Protein AF-A0A820JM76-F1 (afdb_monomer)

pLDDT: mean 74.0, std 22.56, range [27.75, 94.44]

Mean predicted aligned error: 17.86 Å

Structure (mmCIF, N/CA/C/O backbone):
data_AF-A0A820JM76-F1
#
_entry.id   AF-A0A820JM76-F1
#
loop_
_atom_site.group_PDB
_atom_site.id
_atom_site.type_symbol
_atom_site.label_atom_id
_atom_site.label_alt_id
_atom_site.label_comp_id
_atom_site.label_asym_id
_atom_site.label_entity_id
_atom_site.label_seq_id
_atom_site.pdbx_PDB_ins_code
_atom_site.Cartn_x
_atom_site.Cartn_y
_atom_site.Cartn_z
_atom_site.occupancy
_atom_site.B_iso_or_equiv
_atom_site.auth_seq_id
_atom_site.auth_comp_id
_atom_site.auth_asym_id
_atom_site.auth_atom_id
_atom_site.pdbx_PDB_model_num
ATOM 1 N N . VAL A 1 1 ? 35.451 -15.756 -14.250 1.00 41.25 1 VAL A N 1
ATOM 2 C CA . VAL A 1 1 ? 35.192 -17.016 -13.511 1.00 41.25 1 VAL A CA 1
ATOM 3 C C . VAL A 1 1 ? 33.758 -16.970 -12.996 1.00 41.25 1 VAL A C 1
ATOM 5 O O . VAL A 1 1 ? 33.323 -15.910 -12.568 1.00 41.25 1 VAL A O 1
ATOM 8 N N . ALA A 1 2 ? 33.001 -18.039 -13.235 1.00 36.94 2 ALA A N 1
ATOM 9 C CA . ALA A 1 2 ? 31.554 -18.052 -13.460 1.00 36.94 2 ALA A CA 1
ATOM 10 C C . ALA A 1 2 ? 30.652 -17.822 -12.227 1.00 36.94 2 ALA A C 1
ATOM 12 O O . ALA A 1 2 ? 31.002 -18.158 -11.101 1.00 36.94 2 ALA A O 1
ATOM 13 N N . ARG A 1 3 ? 29.451 -17.290 -12.506 1.00 38.22 3 ARG A N 1
ATOM 14 C CA . ARG A 1 3 ? 28.267 -17.237 -11.631 1.00 38.22 3 ARG A CA 1
ATOM 15 C C . ARG A 1 3 ? 27.713 -18.645 -11.391 1.00 38.22 3 ARG A C 1
ATOM 17 O O . ARG A 1 3 ? 27.545 -19.384 -12.354 1.00 38.22 3 ARG A O 1
ATOM 24 N N . GLN A 1 4 ? 27.268 -18.934 -10.169 1.00 37.16 4 GLN A N 1
ATOM 25 C CA . GLN A 1 4 ? 26.224 -19.932 -9.915 1.00 37.16 4 GLN A CA 1
ATOM 26 C C . GLN A 1 4 ? 25.369 -19.490 -8.719 1.00 37.16 4 GLN A C 1
ATOM 28 O O . GLN A 1 4 ? 25.751 -19.612 -7.562 1.00 37.16 4 GLN A O 1
ATOM 33 N N . LEU A 1 5 ? 24.206 -18.921 -9.038 1.00 35.78 5 LEU A N 1
ATOM 34 C CA . LEU A 1 5 ? 23.029 -18.893 -8.177 1.00 35.78 5 LEU A CA 1
ATOM 35 C C . LEU A 1 5 ? 22.153 -20.044 -8.672 1.00 35.78 5 LEU A C 1
ATOM 37 O O . LEU A 1 5 ? 21.776 -20.033 -9.843 1.00 35.78 5 LEU A O 1
ATOM 41 N N . SER A 1 6 ? 21.828 -21.003 -7.808 1.00 36.97 6 SER A N 1
ATOM 42 C CA . SER A 1 6 ? 20.720 -21.925 -8.060 1.00 36.97 6 SER A CA 1
ATOM 43 C C . SER A 1 6 ? 19.785 -21.917 -6.862 1.00 36.97 6 SER A C 1
ATOM 45 O O . SER A 1 6 ? 20.197 -22.032 -5.709 1.00 36.97 6 SER A O 1
ATOM 47 N N . VAL A 1 7 ? 18.526 -21.672 -7.192 1.00 36.19 7 VAL A N 1
ATOM 48 C CA . VAL A 1 7 ? 17.361 -21.559 -6.331 1.00 36.19 7 VAL A CA 1
ATOM 49 C C . VAL A 1 7 ? 16.627 -22.884 -6.442 1.00 36.19 7 VAL A C 1
ATOM 51 O O . VAL A 1 7 ? 16.243 -23.237 -7.549 1.00 36.19 7 VAL A O 1
ATOM 54 N N . ASP A 1 8 ? 16.347 -23.549 -5.323 1.00 31.62 8 ASP A N 1
ATOM 55 C CA . ASP A 1 8 ? 15.331 -24.601 -5.286 1.00 31.62 8 ASP A CA 1
ATOM 56 C C . ASP A 1 8 ? 14.326 -24.329 -4.169 1.00 31.62 8 ASP A C 1
ATOM 58 O O . ASP A 1 8 ? 14.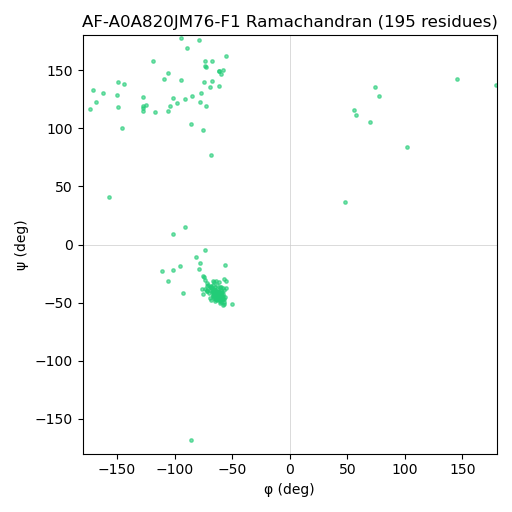636 -24.314 -2.977 1.00 31.62 8 ASP A O 1
ATOM 62 N N . ARG A 1 9 ? 13.086 -24.071 -4.594 1.00 33.03 9 ARG A N 1
ATOM 63 C CA . ARG A 1 9 ? 11.904 -23.914 -3.751 1.00 33.03 9 ARG A CA 1
ATOM 64 C C . ARG A 1 9 ? 10.806 -24.853 -4.253 1.00 33.03 9 ARG A C 1
ATOM 66 O O . ARG A 1 9 ? 10.248 -24.631 -5.320 1.00 33.03 9 ARG A O 1
ATOM 73 N N . ALA A 1 10 ? 10.423 -25.754 -3.347 1.00 31.95 10 ALA A N 1
ATOM 74 C CA . ALA A 1 10 ? 9.087 -26.311 -3.096 1.00 31.95 10 ALA A CA 1
ATOM 75 C C . ALA A 1 10 ? 8.492 -27.405 -4.005 1.00 31.95 10 ALA A C 1
ATOM 77 O O . ALA A 1 10 ? 8.242 -27.193 -5.187 1.00 31.95 10 ALA A O 1
ATOM 78 N N . ARG A 1 11 ? 8.042 -28.489 -3.346 1.00 30.38 11 ARG A N 1
ATOM 79 C CA . ARG A 1 11 ? 6.660 -29.048 -3.307 1.00 30.38 11 ARG A CA 1
ATOM 80 C C . ARG A 1 11 ? 6.683 -30.306 -2.415 1.00 30.38 11 ARG A C 1
ATOM 82 O O . ARG A 1 11 ? 7.676 -31.013 -2.438 1.00 30.38 11 ARG A O 1
ATOM 89 N N . GLN A 1 12 ? 5.722 -30.567 -1.525 1.00 30.41 12 GLN A N 1
ATOM 90 C CA . GLN A 1 12 ? 4.384 -31.155 -1.761 1.00 30.41 12 GLN A CA 1
ATOM 91 C C . GLN A 1 12 ? 3.551 -30.966 -0.463 1.00 30.41 12 GLN A C 1
ATOM 93 O O . GLN A 1 12 ? 4.089 -31.147 0.622 1.00 30.41 12 GLN A O 1
ATOM 98 N N . THR A 1 13 ? 2.384 -30.309 -0.460 1.00 30.98 13 THR A N 1
ATOM 99 C CA . THR A 1 13 ? 0.999 -30.800 -0.690 1.00 30.98 13 THR A CA 1
ATOM 100 C C . THR A 1 13 ? 0.498 -31.914 0.236 1.00 30.98 13 THR A C 1
ATOM 102 O O . THR A 1 13 ? 0.910 -33.062 0.140 1.00 30.98 13 THR A O 1
ATOM 105 N N . THR A 1 14 ? -0.460 -31.505 1.069 1.00 30.56 14 THR A N 1
ATOM 106 C CA . THR A 1 14 ? -1.321 -32.227 2.009 1.00 30.56 14 THR A CA 1
ATOM 107 C C . THR A 1 14 ? -2.345 -33.113 1.289 1.00 30.56 14 THR A C 1
ATOM 109 O O . THR A 1 14 ? -3.005 -32.654 0.356 1.00 30.56 14 THR A O 1
ATOM 112 N N . THR A 1 15 ? -2.519 -34.351 1.756 1.00 30.16 15 THR A N 1
ATOM 113 C CA . THR A 1 15 ? -3.562 -35.290 1.311 1.00 30.16 15 THR A CA 1
ATOM 114 C C . THR A 1 15 ? -4.808 -35.135 2.183 1.00 30.16 15 THR A C 1
ATOM 116 O O . THR A 1 15 ? -4.725 -35.241 3.405 1.00 30.16 15 THR A O 1
ATOM 119 N N . ALA A 1 16 ? -5.957 -34.889 1.553 1.00 31.67 16 ALA A N 1
ATOM 120 C CA . ALA A 1 16 ? -7.275 -34.938 2.176 1.00 31.67 16 ALA A CA 1
ATOM 121 C C . ALA A 1 16 ? -7.796 -36.386 2.175 1.00 31.67 16 ALA A C 1
ATOM 123 O O . ALA A 1 16 ? -7.825 -37.026 1.125 1.00 31.67 16 ALA A O 1
ATOM 124 N N . GLY A 1 17 ? -8.211 -36.887 3.339 1.00 28.58 17 GLY A N 1
ATOM 125 C CA . GLY A 1 17 ? -8.960 -38.133 3.494 1.00 28.58 17 GLY A CA 1
ATOM 126 C C . GLY A 1 17 ? -10.334 -37.821 4.077 1.00 28.58 17 GLY A C 1
ATOM 127 O O . GLY A 1 17 ? -10.424 -37.343 5.203 1.00 28.58 17 GLY A O 1
ATOM 128 N N . ASN A 1 18 ? -11.382 -38.057 3.289 1.00 29.06 18 ASN A N 1
ATOM 129 C CA . ASN A 1 18 ? -12.782 -37.964 3.690 1.00 29.06 18 ASN A CA 1
ATOM 130 C C . ASN A 1 18 ? -13.296 -39.403 3.868 1.00 29.06 18 ASN A C 1
ATOM 132 O O . ASN A 1 18 ? -13.261 -40.176 2.911 1.00 29.06 18 ASN A O 1
ATOM 136 N N . VAL A 1 19 ? -13.732 -39.768 5.074 1.00 33.69 19 VAL A N 1
ATOM 137 C CA . VAL A 1 19 ? -14.388 -41.049 5.390 1.00 33.69 19 VAL A CA 1
ATOM 138 C C . VAL A 1 19 ? -15.721 -40.710 6.046 1.00 33.69 19 VAL A C 1
ATOM 140 O O . VAL A 1 19 ? -15.753 -39.994 7.043 1.00 33.69 19 VAL A O 1
ATOM 143 N N . GLY A 1 20 ? -16.812 -41.162 5.425 1.00 29.45 20 GLY A N 1
ATOM 144 C CA . GLY A 1 20 ? -18.177 -40.913 5.877 1.00 29.45 20 GLY A CA 1
ATOM 145 C C . GLY A 1 20 ? -18.617 -41.814 7.027 1.00 29.45 20 GLY A C 1
ATOM 146 O O . GLY A 1 20 ? -17.908 -42.733 7.422 1.00 29.45 20 GLY A O 1
ATOM 147 N N . THR A 1 21 ? -19.824 -41.557 7.525 1.00 30.23 21 THR A N 1
ATOM 148 C CA . THR A 1 21 ? -20.712 -42.547 8.151 1.00 30.23 21 THR A CA 1
ATOM 149 C C . THR A 1 21 ? -22.132 -41.979 8.192 1.00 30.23 21 THR A C 1
ATOM 151 O O . THR A 1 21 ? -22.344 -40.830 8.572 1.00 30.23 21 THR A O 1
ATOM 154 N N . ASN A 1 22 ? -23.071 -42.800 7.723 1.00 29.30 22 ASN A N 1
ATOM 155 C CA . ASN A 1 22 ? -24.517 -42.648 7.842 1.00 29.30 22 ASN A CA 1
ATOM 156 C C . ASN A 1 22 ? -24.963 -42.928 9.281 1.00 29.30 22 ASN A C 1
ATOM 158 O O . ASN A 1 22 ? -24.376 -43.798 9.921 1.00 29.30 22 ASN A O 1
ATOM 162 N N . THR A 1 23 ? -26.077 -42.326 9.692 1.00 32.84 23 THR A N 1
ATOM 163 C CA . THR A 1 23 ? -27.055 -42.959 10.591 1.00 32.84 23 THR A CA 1
ATOM 164 C C . THR A 1 23 ? -28.442 -42.413 10.273 1.00 32.84 23 THR A C 1
ATOM 166 O O . THR A 1 23 ? -28.673 -41.207 10.365 1.00 32.84 23 THR A O 1
ATOM 169 N N . ASP A 1 24 ? -29.306 -43.336 9.856 1.00 29.03 24 ASP A N 1
ATOM 170 C CA . ASP A 1 24 ? -30.760 -43.239 9.797 1.00 29.03 24 ASP A CA 1
ATOM 171 C C . ASP A 1 24 ? -31.348 -43.030 11.200 1.00 29.03 24 ASP A C 1
ATOM 173 O O . ASP A 1 24 ? -30.799 -43.556 12.170 1.00 29.03 24 ASP A O 1
ATOM 177 N N . ASP A 1 25 ? -32.481 -42.331 11.297 1.00 29.23 25 ASP A N 1
ATOM 178 C CA . ASP A 1 25 ? -33.430 -42.573 12.384 1.00 29.23 25 ASP A CA 1
ATOM 179 C C . ASP A 1 25 ? -34.877 -42.294 11.940 1.00 29.23 25 ASP A C 1
ATOM 181 O O . ASP A 1 25 ? -35.154 -41.374 11.165 1.00 29.23 25 ASP A O 1
ATOM 185 N N . GLU A 1 26 ? -35.758 -43.179 12.396 1.00 32.00 26 GLU A N 1
ATOM 186 C CA . GLU A 1 26 ? -37.156 -43.411 12.021 1.00 32.00 26 GLU A CA 1
ATOM 187 C C . GLU A 1 26 ? -38.089 -42.196 12.174 1.00 32.00 26 GLU A C 1
ATOM 189 O O . GLU A 1 26 ? -37.980 -41.435 13.132 1.00 32.00 26 GLU A O 1
ATOM 194 N N . LEU A 1 27 ? -39.138 -42.114 11.337 1.00 30.80 27 LEU A N 1
ATOM 195 C CA . LEU A 1 27 ? -40.467 -41.817 11.883 1.00 30.80 27 LEU A CA 1
ATOM 196 C C . LEU A 1 27 ? -41.611 -42.434 11.061 1.00 30.80 27 LEU A C 1
ATOM 198 O O . LEU A 1 27 ? -41.708 -42.282 9.843 1.00 30.80 27 LEU A O 1
ATOM 202 N N . ASP A 1 28 ? -42.452 -43.129 11.817 1.00 27.98 28 ASP A N 1
ATOM 203 C CA . ASP A 1 28 ? -43.588 -43.976 11.479 1.00 27.98 28 ASP A CA 1
ATOM 204 C C . ASP A 1 28 ? -44.794 -43.219 10.880 1.00 27.98 28 ASP A C 1
ATOM 206 O O . ASP A 1 28 ? -44.986 -42.013 11.056 1.00 27.98 28 ASP A O 1
ATOM 210 N N . THR A 1 29 ? -45.616 -43.973 10.156 1.00 31.17 29 THR A N 1
ATOM 211 C CA . THR A 1 29 ? -46.743 -43.556 9.314 1.00 31.17 29 THR A CA 1
ATOM 212 C C . THR A 1 29 ? -48.108 -43.861 9.933 1.00 31.17 29 THR A C 1
ATOM 214 O O . THR A 1 29 ? -48.312 -44.923 10.507 1.00 31.17 29 THR A O 1
ATOM 217 N N . GLY A 1 30 ? -49.103 -43.010 9.647 1.00 27.75 30 GLY A N 1
ATOM 218 C CA . GLY A 1 30 ? -50.527 -43.389 9.594 1.00 27.75 30 GLY A CA 1
ATOM 219 C C . GLY A 1 30 ? -51.463 -42.282 10.092 1.00 27.75 30 GLY A C 1
ATOM 220 O O . GLY A 1 30 ? -51.143 -41.588 11.043 1.00 27.75 30 GLY A O 1
ATOM 221 N N . THR A 1 31 ? -52.652 -42.006 9.560 1.00 31.20 31 THR A N 1
ATOM 222 C CA . THR A 1 31 ? -53.473 -42.526 8.457 1.00 31.20 31 THR A CA 1
ATOM 223 C C . THR A 1 31 ? -54.626 -41.518 8.335 1.00 31.20 31 THR A C 1
ATOM 225 O O . THR A 1 31 ? -55.255 -41.212 9.346 1.00 31.20 31 THR A O 1
ATOM 228 N N . THR A 1 32 ? -54.979 -41.046 7.139 1.00 29.64 32 THR A N 1
ATOM 229 C CA . THR A 1 32 ? -56.303 -40.444 6.880 1.00 29.64 32 THR A CA 1
ATOM 230 C C . THR A 1 32 ? -56.775 -40.810 5.481 1.00 29.64 32 THR A C 1
ATOM 232 O O . THR A 1 32 ? -56.000 -40.884 4.530 1.00 29.64 32 THR A O 1
ATOM 235 N N . GLY A 1 33 ? -58.061 -41.143 5.406 1.00 28.88 33 GLY A N 1
ATOM 236 C CA . GLY A 1 33 ? -58.676 -41.866 4.307 1.00 28.88 33 GLY A CA 1
ATOM 237 C C . GLY A 1 33 ? -59.212 -41.022 3.150 1.00 28.88 33 GLY A C 1
ATOM 238 O O . GLY A 1 33 ? -59.462 -39.827 3.260 1.00 28.88 33 GLY A O 1
ATOM 239 N N . THR A 1 34 ? -59.529 -41.789 2.104 1.00 31.42 34 THR A N 1
ATOM 240 C CA . THR A 1 34 ? -60.645 -41.657 1.148 1.00 31.42 34 THR A CA 1
ATOM 241 C C . THR A 1 34 ? -60.677 -40.511 0.127 1.00 31.42 34 THR A C 1
ATOM 243 O O . THR A 1 34 ? -61.093 -39.396 0.404 1.00 31.42 34 THR A O 1
ATOM 246 N N . ALA A 1 35 ? -60.377 -40.927 -1.111 1.00 42.41 35 ALA A N 1
ATOM 247 C CA . ALA A 1 35 ? -61.208 -40.861 -2.322 1.00 42.41 35 ALA A CA 1
ATOM 248 C C . ALA A 1 35 ? -61.772 -39.508 -2.802 1.00 42.41 35 ALA A C 1
ATOM 250 O O . ALA A 1 35 ? -62.714 -38.963 -2.237 1.00 42.41 35 ALA A O 1
ATOM 251 N N . GLY A 1 36 ? -61.321 -39.094 -3.995 1.00 30.41 36 GLY A N 1
ATOM 252 C CA . GLY A 1 36 ? -62.018 -38.115 -4.827 1.00 30.41 36 GLY A CA 1
ATOM 253 C C . GLY A 1 36 ? -61.396 -37.904 -6.217 1.00 30.41 36 GLY A C 1
ATOM 254 O O . GLY A 1 36 ? -60.303 -37.368 -6.321 1.00 30.41 36 GLY A O 1
ATOM 255 N N . ALA A 1 37 ? -62.176 -38.255 -7.247 1.00 31.91 37 ALA A N 1
ATOM 256 C CA . ALA A 1 37 ? -62.198 -37.727 -8.623 1.00 31.91 37 ALA A CA 1
ATOM 257 C C . ALA A 1 37 ? -61.087 -38.087 -9.646 1.00 31.91 37 ALA A C 1
ATOM 259 O O . ALA A 1 37 ? -59.890 -38.073 -9.388 1.00 31.91 37 ALA A O 1
ATOM 260 N N . ALA A 1 38 ? -61.561 -38.397 -10.859 1.00 40.06 38 ALA A N 1
ATOM 261 C CA . ALA A 1 38 ? -60.818 -38.777 -12.061 1.00 40.06 38 ALA A CA 1
ATOM 262 C C . ALA A 1 38 ? -60.343 -37.547 -12.888 1.00 40.06 38 ALA A C 1
ATOM 264 O O . ALA A 1 38 ? -60.445 -36.413 -12.431 1.00 40.06 38 ALA A O 1
ATOM 265 N N . PRO A 1 39 ? -59.872 -37.754 -14.131 1.00 59.84 39 PRO A N 1
ATOM 266 C CA . PRO A 1 39 ? -58.488 -37.710 -14.595 1.00 59.84 39 PRO A CA 1
ATOM 267 C C . PRO A 1 39 ? -58.072 -36.333 -15.167 1.00 59.84 39 PRO A C 1
ATOM 269 O O . PRO A 1 39 ? -58.908 -35.460 -15.373 1.00 59.84 39 PRO A O 1
ATOM 272 N N . THR A 1 40 ? -56.799 -36.207 -15.577 1.00 45.25 40 THR A N 1
ATOM 273 C CA . THR A 1 40 ? -56.243 -35.183 -16.509 1.00 45.25 40 THR A CA 1
ATOM 274 C C . THR A 1 40 ? -55.477 -34.009 -15.878 1.00 45.25 40 THR A C 1
ATOM 276 O O . THR A 1 40 ? -55.998 -32.908 -15.788 1.00 45.25 40 THR A O 1
ATOM 279 N N . THR A 1 41 ? -54.184 -34.194 -15.574 1.00 45.09 41 THR A N 1
ATOM 280 C CA . THR A 1 41 ? -53.185 -33.097 -15.449 1.00 45.09 41 THR A CA 1
ATOM 281 C C . THR A 1 41 ? -51.743 -33.597 -15.665 1.00 45.09 41 THR A C 1
ATOM 283 O O . THR A 1 41 ? -50.813 -33.208 -14.970 1.00 45.09 41 THR A O 1
ATOM 286 N N . THR A 1 42 ? -51.481 -34.478 -16.634 1.00 45.84 42 THR A N 1
ATOM 287 C CA . THR A 1 42 ? -50.113 -35.019 -16.827 1.00 45.84 42 THR A CA 1
ATOM 288 C C . THR A 1 42 ? -49.169 -34.104 -17.625 1.00 45.84 42 THR A C 1
ATOM 290 O O . THR A 1 42 ? -47.967 -34.368 -17.667 1.00 45.84 42 THR A O 1
ATOM 293 N N . ALA A 1 43 ? -49.674 -33.033 -18.252 1.00 47.91 43 ALA A N 1
ATOM 294 C CA . ALA A 1 43 ? -48.871 -32.117 -19.074 1.00 47.91 43 ALA A CA 1
ATOM 295 C C . ALA A 1 43 ? -48.328 -30.905 -18.290 1.00 47.91 43 ALA A C 1
ATOM 297 O O . ALA A 1 43 ? -47.157 -30.556 -18.428 1.00 47.91 43 ALA A O 1
ATOM 298 N N . THR A 1 44 ? -49.137 -30.301 -17.416 1.00 49.22 44 THR A N 1
ATOM 299 C CA . THR A 1 44 ? -48.767 -29.091 -16.658 1.00 49.22 44 THR A CA 1
ATOM 300 C C . THR A 1 44 ? -47.668 -29.370 -15.630 1.00 49.22 44 THR A C 1
ATOM 302 O O . THR A 1 44 ? -46.744 -28.578 -15.462 1.00 49.22 44 THR A O 1
ATOM 305 N N . THR A 1 45 ? -47.701 -30.547 -15.006 1.00 50.91 45 THR A N 1
ATOM 306 C CA . THR A 1 45 ? -46.739 -30.953 -13.972 1.00 50.91 45 THR A CA 1
ATOM 307 C C . THR A 1 45 ? -45.350 -31.233 -14.547 1.00 50.91 45 THR A C 1
ATOM 309 O O . THR A 1 45 ? -44.352 -30.900 -13.919 1.00 50.91 45 THR A O 1
ATOM 312 N N . LYS A 1 46 ? -45.250 -31.779 -15.769 1.00 53.22 46 LYS A N 1
ATOM 313 C CA . LYS A 1 46 ? -43.951 -32.027 -16.425 1.00 53.22 46 LYS A CA 1
ATOM 314 C C . LYS A 1 46 ? -43.240 -30.732 -16.817 1.00 53.22 46 LYS A C 1
ATOM 316 O O . LYS A 1 46 ? -42.023 -30.658 -16.672 1.00 53.22 46 LYS A O 1
ATOM 321 N N . ASN A 1 47 ? -43.987 -29.722 -17.265 1.00 56.56 47 ASN A N 1
ATOM 322 C CA . ASN A 1 47 ? -43.427 -28.407 -17.577 1.00 56.56 47 ASN A CA 1
ATOM 323 C C . ASN A 1 47 ? -42.992 -27.668 -16.306 1.00 56.56 47 ASN A C 1
ATOM 325 O O . ASN A 1 47 ? -41.888 -27.143 -16.278 1.00 56.56 47 ASN A O 1
ATOM 329 N N . HIS A 1 48 ? -43.783 -27.725 -15.229 1.00 58.44 48 HIS A N 1
ATOM 330 C CA . HIS A 1 48 ? -43.417 -27.097 -13.956 1.00 58.44 48 HIS A CA 1
ATOM 331 C C . HIS A 1 48 ? -42.194 -27.763 -13.297 1.00 58.44 48 HIS A C 1
ATOM 333 O O . HIS A 1 48 ? -41.336 -27.076 -12.740 1.00 58.44 48 HIS A O 1
ATOM 339 N N . VAL A 1 49 ? -42.078 -29.094 -13.388 1.00 62.84 49 VAL A N 1
ATOM 340 C CA . VAL A 1 49 ? -40.891 -29.826 -12.920 1.00 62.84 49 VAL A CA 1
ATOM 341 C C . VAL A 1 49 ? -39.674 -29.480 -13.780 1.00 62.84 49 VAL A C 1
ATOM 343 O O . VAL A 1 49 ? -38.618 -29.187 -13.230 1.00 62.84 49 VAL A O 1
ATOM 346 N N . ARG A 1 50 ? -39.809 -29.421 -15.111 1.00 61.19 50 ARG A N 1
ATOM 347 C CA . ARG A 1 50 ? -38.709 -29.032 -16.010 1.00 61.19 50 ARG A CA 1
ATOM 348 C C . ARG A 1 50 ? -38.218 -27.604 -15.740 1.00 61.19 50 ARG A C 1
ATOM 350 O O . ARG A 1 50 ? -37.023 -27.403 -15.591 1.00 61.19 50 ARG A O 1
ATOM 357 N N . GLU A 1 51 ? -39.128 -26.653 -15.563 1.00 68.25 51 GLU A N 1
ATOM 358 C CA . GLU A 1 51 ? -38.809 -25.255 -15.247 1.00 68.25 51 GLU A CA 1
ATOM 359 C C . GLU A 1 51 ? -38.168 -25.106 -13.850 1.00 68.25 51 GLU A C 1
ATOM 361 O O . GLU A 1 51 ? -37.300 -24.259 -13.632 1.00 68.25 51 GLU A O 1
ATOM 366 N N . SER A 1 52 ? -38.537 -25.972 -12.896 1.00 73.56 52 SER A N 1
ATOM 367 C CA . SER A 1 52 ? -37.884 -26.040 -11.581 1.00 73.56 52 SER A CA 1
ATOM 368 C C . SER A 1 52 ? -36.475 -26.643 -11.642 1.00 73.56 52 SER A C 1
ATOM 370 O O . SER A 1 52 ? -35.584 -26.165 -10.944 1.00 73.56 52 SER A O 1
ATOM 372 N N . VAL A 1 53 ? -36.251 -27.634 -12.511 1.00 79.62 53 VAL A N 1
ATOM 373 C CA . VAL A 1 53 ? -34.934 -28.240 -12.748 1.00 79.62 53 VAL A CA 1
ATOM 374 C C . VAL A 1 53 ? -34.012 -27.250 -13.458 1.00 79.62 53 VAL A C 1
ATOM 376 O O . VAL A 1 53 ? -32.909 -27.025 -12.977 1.00 79.62 53 VAL A O 1
ATOM 379 N N . GLU A 1 54 ? -34.482 -26.563 -14.501 1.00 82.38 54 GLU A N 1
ATOM 380 C CA . GLU A 1 54 ? -33.721 -25.509 -15.197 1.00 82.38 54 GLU A CA 1
ATOM 381 C C . GLU A 1 54 ? -33.345 -24.352 -14.255 1.00 82.38 54 GLU A C 1
ATOM 383 O O . GLU A 1 54 ? -32.247 -23.797 -14.323 1.00 82.38 54 GLU A O 1
ATOM 388 N N . ARG A 1 55 ? -34.231 -24.001 -13.313 1.00 85.06 55 ARG A N 1
ATOM 389 C CA . ARG A 1 55 ? -33.939 -22.995 -12.283 1.00 85.06 55 ARG A CA 1
ATOM 390 C C . ARG A 1 55 ? -32.833 -23.455 -11.329 1.00 85.06 55 ARG A C 1
ATOM 392 O O . ARG A 1 55 ? -31.952 -22.665 -11.000 1.00 85.06 55 ARG A O 1
ATOM 399 N N . ILE A 1 56 ? -32.866 -24.714 -10.895 1.00 85.44 56 ILE A N 1
ATOM 400 C CA . ILE A 1 56 ? -31.827 -25.303 -10.037 1.00 85.44 56 ILE A CA 1
ATOM 401 C C . ILE A 1 56 ? -30.496 -25.400 -10.794 1.00 85.44 56 ILE A C 1
ATOM 403 O O . ILE A 1 56 ? -29.460 -25.028 -10.247 1.00 85.44 56 ILE A O 1
ATOM 407 N N . GLU A 1 57 ? -30.515 -25.829 -12.056 1.00 87.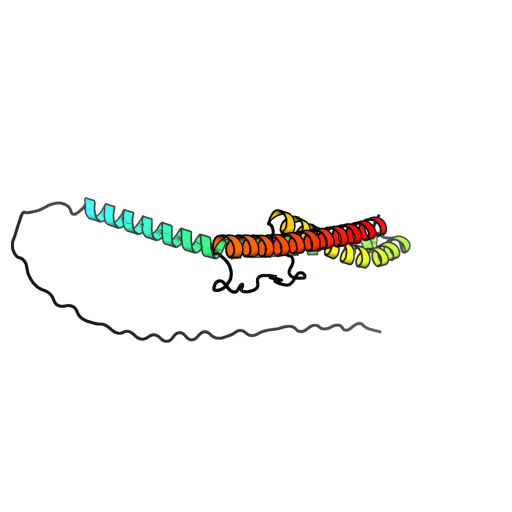50 57 GLU A N 1
ATOM 408 C CA . GLU A 1 57 ? -29.335 -25.861 -12.925 1.00 87.50 57 GLU A CA 1
ATOM 409 C C . GLU A 1 57 ? -28.708 -24.471 -13.072 1.00 87.50 57 GLU A C 1
ATOM 411 O O . GLU A 1 57 ? -27.496 -24.328 -12.910 1.00 87.50 57 GLU A O 1
ATOM 416 N N . ASN A 1 58 ? -29.519 -23.429 -13.276 1.00 91.12 58 ASN A N 1
ATOM 417 C CA . ASN A 1 58 ? -29.029 -22.053 -13.334 1.00 91.12 58 ASN A CA 1
ATOM 418 C C . ASN A 1 58 ? -28.364 -21.609 -12.024 1.00 91.12 58 ASN A C 1
ATOM 420 O O . ASN A 1 58 ? -27.289 -21.014 -12.076 1.00 91.12 58 ASN A O 1
ATOM 424 N N . TYR A 1 59 ? -28.924 -21.945 -10.857 1.00 89.44 59 TYR A N 1
ATOM 425 C CA . TYR A 1 59 ? -28.282 -21.636 -9.572 1.00 89.44 59 TYR A CA 1
ATOM 426 C C . TYR A 1 59 ? -26.959 -22.382 -9.376 1.00 89.44 59 TYR A C 1
ATOM 428 O O . TYR A 1 59 ? -25.991 -21.809 -8.875 1.00 89.44 59 TYR A O 1
ATOM 436 N N . ILE A 1 60 ? -26.889 -23.649 -9.792 1.00 87.75 60 ILE A N 1
ATOM 437 C CA . ILE A 1 60 ? -25.651 -24.436 -9.738 1.00 87.75 60 ILE A CA 1
ATOM 438 C C . ILE A 1 60 ? -24.594 -23.816 -10.660 1.00 87.75 60 ILE A C 1
ATOM 440 O O . ILE A 1 60 ? -23.444 -23.652 -10.253 1.00 87.75 60 ILE A O 1
ATOM 444 N N . LEU A 1 61 ? -24.969 -23.429 -11.880 1.00 90.38 61 LEU A N 1
ATOM 445 C CA . LEU A 1 61 ? -24.064 -22.785 -12.833 1.00 90.38 61 LEU A CA 1
ATOM 446 C C . LEU A 1 61 ? -23.594 -21.410 -12.347 1.00 90.38 61 LEU A C 1
ATOM 448 O O . LEU A 1 61 ? -22.409 -21.097 -12.473 1.00 90.38 61 LEU A O 1
ATOM 452 N N . GLU A 1 62 ? -24.480 -20.610 -11.753 1.00 90.81 62 GLU A N 1
ATOM 453 C CA . GLU A 1 62 ? -24.137 -19.318 -11.157 1.00 90.81 62 GLU A CA 1
ATOM 454 C C . GLU A 1 62 ? -23.164 -19.490 -9.985 1.00 90.81 62 GLU A C 1
ATOM 456 O O . GLU A 1 62 ? -22.153 -18.791 -9.910 1.00 90.81 62 GLU A O 1
ATOM 461 N N . TYR A 1 63 ? -23.393 -20.485 -9.124 1.00 90.25 63 TYR A N 1
ATOM 462 C CA . TYR A 1 63 ? -22.484 -20.823 -8.032 1.00 90.25 63 TYR A CA 1
ATOM 463 C C . TYR A 1 63 ? -21.113 -21.293 -8.542 1.00 90.25 63 TYR A C 1
ATOM 465 O O . TYR A 1 63 ? -20.077 -20.801 -8.090 1.00 90.25 63 TYR A O 1
ATOM 473 N N . ILE A 1 64 ? -21.074 -22.179 -9.543 1.00 87.94 64 ILE A N 1
ATOM 474 C CA . ILE A 1 64 ? -19.822 -22.613 -10.183 1.00 87.94 64 ILE A CA 1
ATOM 475 C C . ILE A 1 64 ? -19.098 -21.412 -10.801 1.00 87.94 64 ILE A C 1
ATOM 477 O O . ILE A 1 64 ? -17.882 -21.274 -10.642 1.00 87.94 64 ILE A O 1
ATOM 481 N N . HIS A 1 65 ? -19.813 -20.513 -11.480 1.00 90.50 65 HIS A N 1
ATOM 482 C CA . HIS A 1 65 ? -19.234 -19.2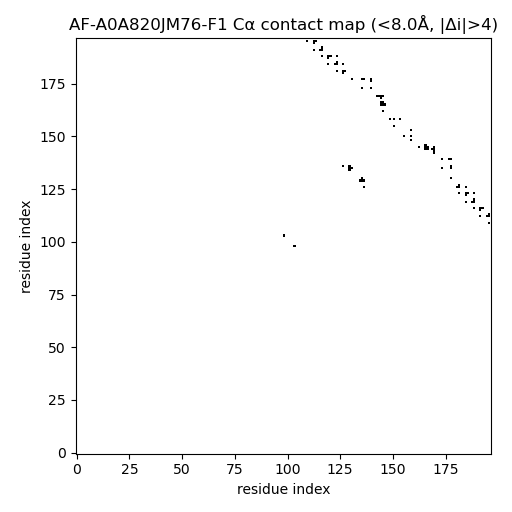94 -12.037 1.00 90.50 65 HIS A CA 1
ATOM 483 C C . HIS A 1 65 ? -18.654 -18.396 -10.939 1.00 90.50 65 HIS A C 1
ATOM 485 O O . HIS A 1 65 ? -17.499 -17.974 -11.031 1.00 90.50 65 HIS A O 1
ATOM 491 N N . PHE A 1 66 ? -19.406 -18.173 -9.863 1.00 87.69 66 PHE A N 1
ATOM 492 C CA . PHE A 1 66 ? -18.970 -17.402 -8.705 1.00 87.69 66 PHE A CA 1
ATOM 493 C C . PHE A 1 66 ? -17.706 -17.990 -8.057 1.00 87.69 66 PHE A C 1
ATOM 495 O O . PHE A 1 66 ? -16.783 -17.250 -7.710 1.00 87.69 66 PHE A O 1
ATOM 502 N N . CYS A 1 67 ? -17.608 -19.315 -7.952 1.00 84.75 67 CYS A N 1
ATOM 503 C CA . CYS A 1 67 ? -16.422 -19.986 -7.424 1.00 84.75 67 CYS A CA 1
ATOM 504 C C . CYS A 1 67 ? -15.223 -19.929 -8.391 1.00 84.75 67 CYS A C 1
ATOM 506 O O . CYS A 1 67 ? -14.073 -19.838 -7.957 1.00 84.75 67 CYS A O 1
ATOM 508 N N . THR A 1 68 ? -15.459 -19.955 -9.706 1.00 89.12 68 THR A N 1
ATOM 509 C CA . THR A 1 68 ? -14.396 -20.065 -10.726 1.00 89.12 68 THR A CA 1
ATOM 510 C C . THR A 1 68 ? -13.926 -18.727 -11.305 1.00 89.12 68 THR A C 1
ATOM 512 O O . THR A 1 68 ? -12.810 -18.646 -11.831 1.00 89.12 68 THR A O 1
ATOM 515 N N . GLN A 1 69 ? -14.700 -17.645 -11.165 1.00 89.31 69 GLN A N 1
ATOM 516 C CA . GLN A 1 69 ? -14.359 -16.315 -11.692 1.00 89.31 69 GLN A CA 1
ATOM 517 C C . GLN A 1 69 ? -12.995 -15.811 -11.193 1.00 89.31 69 GLN A C 1
ATOM 519 O O . GLN A 1 69 ? -12.220 -15.216 -11.950 1.00 89.31 69 GLN A O 1
ATOM 524 N N . HIS A 1 70 ? -12.653 -16.103 -9.934 1.00 88.44 70 HIS A N 1
ATOM 525 C CA . HIS A 1 70 ? -11.390 -15.689 -9.330 1.00 88.44 70 HIS A CA 1
ATOM 526 C C . HIS A 1 70 ? -10.196 -16.422 -9.945 1.00 88.44 70 HIS A C 1
ATOM 528 O O . HIS A 1 70 ? -9.153 -15.807 -10.168 1.00 88.44 70 HIS A O 1
ATOM 534 N N . VAL A 1 71 ? -10.364 -17.702 -10.298 1.00 87.94 71 VAL A N 1
ATOM 535 C CA . VAL A 1 71 ? -9.331 -18.507 -10.967 1.00 87.94 71 VAL A CA 1
ATOM 536 C C . VAL A 1 71 ? -9.055 -17.953 -12.362 1.00 87.94 71 VAL A C 1
ATOM 538 O O . VAL A 1 71 ? -7.896 -17.734 -12.721 1.00 87.94 71 VAL A O 1
ATOM 541 N N . LYS A 1 72 ? -10.110 -17.641 -13.126 1.00 86.38 72 LYS A N 1
ATOM 542 C CA . LYS A 1 72 ? -9.984 -17.025 -14.455 1.00 86.38 72 LYS A CA 1
ATOM 543 C C . LYS A 1 72 ? -9.266 -15.679 -14.382 1.00 86.38 72 LYS A C 1
ATOM 545 O O . LYS A 1 72 ? -8.297 -15.465 -15.111 1.00 86.38 72 LYS A O 1
ATOM 550 N N . LYS A 1 73 ? -9.696 -14.794 -13.477 1.00 91.81 73 LYS A N 1
ATOM 551 C CA . LYS A 1 73 ? -9.068 -13.481 -13.271 1.00 91.81 73 LYS A CA 1
ATOM 552 C C . LYS A 1 73 ? -7.592 -13.624 -12.897 1.00 91.81 73 LYS A C 1
ATOM 554 O O . LYS A 1 73 ? -6.740 -12.963 -13.479 1.00 91.81 73 LYS A O 1
ATOM 559 N N . MET A 1 74 ? -7.273 -14.536 -11.982 1.00 87.94 74 MET A N 1
ATOM 560 C CA . MET A 1 74 ? -5.902 -14.810 -11.554 1.00 87.94 74 MET A CA 1
ATOM 561 C C . MET A 1 74 ? -5.022 -15.329 -12.700 1.00 87.94 74 MET A C 1
ATOM 563 O O . MET A 1 74 ? -3.883 -14.882 -12.850 1.00 87.94 74 MET A O 1
ATOM 567 N N . ALA A 1 75 ? -5.537 -16.235 -13.535 1.00 90.38 75 ALA A N 1
ATOM 568 C CA . ALA A 1 75 ? -4.829 -16.715 -14.718 1.00 90.38 75 ALA A CA 1
ATOM 569 C C . ALA A 1 75 ? -4.583 -15.583 -15.731 1.00 90.38 75 ALA A C 1
ATOM 571 O O . ALA A 1 75 ? -3.464 -15.427 -16.217 1.00 90.38 75 ALA A O 1
ATOM 572 N N . GLN A 1 76 ? -5.587 -14.739 -15.990 1.00 92.44 76 GLN A N 1
ATOM 573 C CA . GLN A 1 76 ? -5.446 -13.568 -16.861 1.00 92.44 76 GLN A CA 1
ATOM 574 C C . GLN A 1 76 ? -4.381 -12.594 -16.347 1.00 92.44 76 GLN A C 1
ATOM 576 O O . GLN A 1 76 ? -3.526 -12.166 -17.120 1.00 92.44 76 GLN A O 1
ATOM 581 N N . THR A 1 77 ? -4.374 -12.292 -15.046 1.00 92.31 77 THR A N 1
ATOM 582 C CA . THR A 1 77 ? -3.345 -11.440 -14.433 1.00 92.31 77 THR A CA 1
ATOM 583 C C . THR A 1 77 ? -1.948 -12.041 -14.588 1.00 92.31 77 THR A C 1
ATOM 585 O O . THR A 1 77 ? -1.007 -11.319 -14.907 1.00 92.31 77 THR A O 1
ATOM 588 N N . ARG A 1 78 ? -1.794 -13.362 -14.427 1.00 91.31 78 ARG A N 1
ATOM 589 C CA . ARG A 1 78 ? -0.507 -14.048 -14.646 1.00 91.31 78 ARG A CA 1
ATOM 590 C C . ARG A 1 78 ? -0.039 -13.956 -16.097 1.00 91.31 78 ARG A C 1
ATOM 592 O O . ARG A 1 78 ? 1.136 -13.700 -16.332 1.00 91.31 78 ARG A O 1
ATOM 599 N N . ILE A 1 79 ? -0.946 -14.119 -17.060 1.00 93.38 79 ILE A N 1
ATOM 600 C CA . ILE A 1 79 ? -0.628 -13.978 -18.488 1.00 93.38 79 ILE A CA 1
ATOM 601 C C . ILE A 1 79 ? -0.208 -12.540 -18.805 1.00 93.38 79 ILE A C 1
ATOM 603 O O . ILE A 1 79 ? 0.780 -12.331 -19.503 1.00 93.38 79 ILE A O 1
ATOM 607 N N . GLN A 1 80 ? -0.930 -11.543 -18.290 1.00 93.62 80 GLN A N 1
ATOM 608 C CA . GLN A 1 80 ? -0.566 -10.136 -18.474 1.00 93.62 80 GLN A CA 1
ATOM 609 C C . GLN A 1 80 ? 0.801 -9.820 -17.862 1.00 93.62 80 GLN A C 1
ATOM 611 O O . GLN A 1 80 ? 1.608 -9.152 -18.504 1.00 93.62 80 GLN A O 1
ATOM 616 N N . LEU A 1 81 ? 1.091 -10.350 -16.670 1.00 92.31 81 LEU A N 1
ATOM 617 C CA . LEU A 1 81 ? 2.401 -10.215 -16.038 1.00 92.31 81 LEU A CA 1
ATOM 618 C C . LEU A 1 81 ? 3.507 -10.831 -16.902 1.00 92.31 81 LEU A C 1
ATOM 620 O O . LEU A 1 81 ? 4.520 -10.182 -17.130 1.00 92.31 81 LEU A O 1
ATOM 624 N N . ALA A 1 82 ? 3.300 -12.042 -17.423 1.00 91.81 82 ALA A N 1
ATOM 625 C CA . ALA A 1 82 ? 4.269 -12.700 -18.296 1.00 91.81 82 ALA A CA 1
ATOM 626 C C . ALA A 1 82 ? 4.518 -11.898 -19.586 1.00 91.81 82 ALA A C 1
ATOM 628 O O . ALA A 1 82 ? 5.664 -11.721 -19.991 1.00 91.81 82 ALA A O 1
ATOM 629 N N . LYS A 1 83 ? 3.462 -11.344 -20.201 1.00 94.44 83 LYS A N 1
ATOM 630 C CA . LYS A 1 83 ? 3.590 -10.457 -21.371 1.00 94.44 83 LYS A CA 1
ATOM 631 C C . LYS A 1 83 ? 4.393 -9.196 -21.049 1.00 94.44 83 LYS A C 1
ATOM 633 O O . LYS A 1 83 ? 5.246 -8.810 -21.839 1.00 94.44 83 LYS A O 1
ATOM 638 N N . ALA A 1 84 ? 4.142 -8.577 -19.896 1.00 93.19 84 ALA A N 1
ATOM 639 C CA . ALA A 1 84 ? 4.883 -7.398 -19.455 1.00 93.19 84 ALA A CA 1
ATOM 640 C C . ALA A 1 84 ? 6.363 -7.718 -19.192 1.00 93.19 84 ALA A C 1
ATOM 642 O O . ALA A 1 84 ? 7.227 -6.976 -19.643 1.00 93.19 84 ALA A O 1
ATOM 643 N N . GLN A 1 85 ? 6.660 -8.847 -18.541 1.00 89.00 85 GLN A N 1
ATOM 644 C CA . GLN A 1 85 ? 8.034 -9.306 -18.300 1.00 89.00 85 GLN A CA 1
ATOM 645 C C . GLN A 1 85 ? 8.784 -9.592 -19.603 1.00 89.00 85 GLN A C 1
ATOM 647 O O . GLN A 1 85 ? 9.946 -9.229 -19.736 1.00 89.00 85 GLN A O 1
ATOM 652 N N . 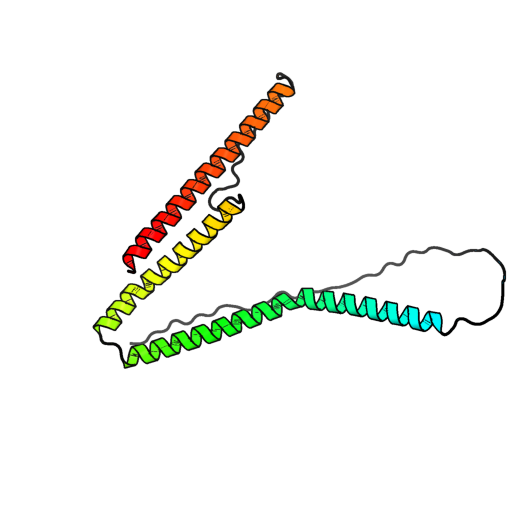MET A 1 86 ? 8.119 -10.213 -20.578 1.00 92.38 86 MET A N 1
ATOM 653 C CA . MET A 1 86 ? 8.709 -10.465 -21.892 1.00 92.38 86 MET A CA 1
ATOM 654 C C . MET A 1 86 ? 8.980 -9.161 -22.654 1.00 92.38 86 MET A C 1
ATOM 656 O O . MET A 1 86 ? 10.025 -9.028 -23.285 1.00 92.38 86 MET A O 1
ATOM 660 N N . ALA A 1 87 ? 8.072 -8.184 -22.570 1.00 93.44 87 ALA A N 1
ATOM 661 C CA . ALA A 1 87 ? 8.281 -6.861 -23.154 1.00 93.44 87 ALA A CA 1
ATOM 662 C C . ALA A 1 87 ? 9.434 -6.100 -22.473 1.00 93.44 87 ALA A C 1
ATOM 664 O O . ALA A 1 87 ? 10.249 -5.497 -23.163 1.00 93.44 87 ALA A O 1
ATOM 665 N N . GLU A 1 88 ? 9.533 -6.163 -21.141 1.00 87.62 88 GLU A N 1
ATOM 666 C CA . GLU A 1 88 ? 10.639 -5.576 -20.372 1.00 87.62 88 GLU A CA 1
ATOM 667 C C . GLU A 1 88 ? 11.980 -6.219 -20.740 1.00 87.62 88 GLU A C 1
ATOM 669 O O . GLU A 1 88 ? 12.960 -5.512 -20.958 1.00 87.62 88 GLU A O 1
ATOM 674 N N . PHE A 1 89 ? 12.016 -7.549 -20.855 1.00 90.88 89 PHE A N 1
ATOM 675 C CA . PHE A 1 89 ? 13.216 -8.279 -21.253 1.00 90.88 89 PHE A CA 1
ATOM 676 C C . PHE A 1 89 ? 13.683 -7.868 -22.650 1.00 90.88 89 PHE A C 1
ATOM 678 O O . PHE A 1 89 ? 14.841 -7.500 -22.815 1.00 90.88 89 PHE A O 1
ATOM 685 N N . LYS A 1 90 ? 12.768 -7.832 -23.626 1.00 91.62 90 LYS A N 1
ATOM 686 C CA . LYS A 1 90 ? 13.088 -7.388 -24.985 1.00 91.62 90 LYS A CA 1
ATOM 687 C C . LYS A 1 90 ? 13.595 -5.943 -25.011 1.00 91.62 90 LYS A C 1
ATOM 689 O O . LYS A 1 90 ? 14.596 -5.655 -25.649 1.00 91.62 90 LYS A O 1
ATOM 694 N N . ALA A 1 91 ? 12.942 -5.042 -24.277 1.00 89.44 91 ALA A N 1
ATOM 695 C CA . ALA A 1 91 ? 13.391 -3.655 -24.177 1.00 89.44 91 ALA A CA 1
ATOM 696 C C . ALA A 1 91 ? 14.795 -3.537 -23.555 1.00 89.44 91 ALA A C 1
ATOM 698 O O . ALA A 1 91 ? 15.545 -2.632 -23.912 1.00 89.44 91 ALA A O 1
ATOM 699 N N . LEU A 1 92 ? 15.158 -4.437 -22.636 1.00 86.38 92 LEU A N 1
ATOM 700 C CA . LEU A 1 92 ? 16.489 -4.481 -22.037 1.00 86.38 92 LEU A CA 1
ATOM 701 C C . LEU A 1 92 ? 17.546 -5.028 -23.007 1.00 86.38 92 LEU A C 1
ATOM 703 O O . LEU A 1 92 ? 18.645 -4.485 -23.039 1.00 86.38 92 LEU A O 1
ATOM 707 N N . GLU A 1 93 ? 17.216 -6.038 -23.814 1.00 88.31 93 GLU A N 1
ATOM 708 C CA . GLU A 1 93 ? 18.090 -6.519 -24.897 1.00 88.31 93 GLU A CA 1
ATOM 709 C C . GLU A 1 93 ? 18.329 -5.430 -25.952 1.00 88.31 93 GLU A C 1
ATOM 711 O O . GLU A 1 93 ? 19.469 -5.182 -26.343 1.00 88.31 93 GLU A O 1
ATOM 716 N N . ASP A 1 94 ? 17.269 -4.733 -26.368 1.00 89.75 94 ASP A N 1
ATOM 717 C CA . ASP A 1 94 ? 17.364 -3.622 -27.318 1.00 89.75 94 ASP A CA 1
ATOM 718 C C . ASP A 1 94 ? 18.196 -2.467 -26.726 1.00 89.75 94 ASP A C 1
ATOM 720 O O . ASP A 1 94 ? 19.043 -1.879 -27.403 1.00 89.75 94 ASP A O 1
ATOM 724 N N . PHE A 1 95 ? 18.009 -2.162 -25.435 1.00 86.69 95 PHE A N 1
ATOM 725 C CA . PHE A 1 95 ? 18.830 -1.185 -24.720 1.00 86.69 95 PHE A CA 1
ATOM 726 C C . PHE A 1 95 ? 20.298 -1.613 -24.680 1.00 86.69 95 PHE A C 1
ATOM 728 O O . PHE A 1 95 ? 21.167 -0.788 -24.930 1.00 86.69 95 PHE A O 1
ATOM 735 N N . GLU A 1 96 ? 20.597 -2.886 -24.426 1.00 83.81 96 GLU A N 1
ATOM 736 C CA . GLU A 1 96 ? 21.971 -3.392 -24.369 1.00 83.81 96 GLU A CA 1
ATOM 737 C C . GLU A 1 96 ? 22.735 -3.211 -25.681 1.00 83.81 96 GLU A C 1
ATOM 739 O O . GLU A 1 96 ? 23.915 -2.860 -25.661 1.00 83.81 96 GLU A O 1
ATOM 744 N N . GLN A 1 97 ? 22.051 -3.375 -26.811 1.00 86.25 97 GLN A N 1
ATOM 745 C CA . GLN A 1 97 ? 22.655 -3.238 -28.135 1.00 86.25 97 GLN A CA 1
ATOM 746 C C . GLN A 1 97 ? 22.920 -1.782 -28.541 1.00 86.25 97 GLN A C 1
ATOM 748 O O . GLN A 1 97 ? 23.811 -1.527 -29.350 1.00 86.25 97 GLN A O 1
ATOM 753 N N . ILE A 1 98 ? 22.147 -0.829 -28.009 1.00 88.44 98 ILE A N 1
ATOM 754 C CA . ILE A 1 98 ? 22.136 0.569 -28.475 1.00 88.44 98 ILE A CA 1
ATOM 755 C C . ILE A 1 98 ? 22.748 1.524 -27.434 1.00 88.44 98 ILE A C 1
ATOM 757 O O . ILE A 1 98 ? 23.208 2.614 -27.783 1.00 88.44 98 ILE A O 1
ATOM 761 N N . ALA A 1 99 ? 22.769 1.142 -26.155 1.00 85.69 99 ALA A N 1
ATOM 762 C CA . ALA A 1 99 ? 23.162 2.026 -25.068 1.00 85.69 99 ALA A CA 1
ATOM 763 C C . ALA A 1 99 ? 24.672 2.272 -24.999 1.00 85.69 99 ALA A C 1
ATOM 765 O O . ALA A 1 99 ? 25.504 1.370 -25.105 1.00 85.69 99 ALA A O 1
ATOM 766 N N . THR A 1 100 ? 25.033 3.519 -24.710 1.00 90.12 100 THR A N 1
ATOM 767 C CA . THR A 1 100 ? 26.414 3.900 -24.421 1.00 90.12 100 THR A CA 1
ATOM 768 C C . THR A 1 100 ? 26.846 3.413 -23.028 1.00 90.12 100 THR A C 1
ATOM 770 O O . THR A 1 100 ? 26.010 3.231 -22.135 1.00 90.12 100 THR A O 1
ATOM 773 N N . PRO A 1 101 ? 28.159 3.272 -22.758 1.00 86.94 101 PRO A N 1
ATOM 774 C CA . PRO A 1 101 ? 28.654 2.914 -21.424 1.00 86.94 101 PRO A CA 1
ATOM 775 C C . PRO A 1 101 ? 28.180 3.853 -20.298 1.00 86.94 101 PRO A C 1
ATOM 777 O O . PRO A 1 101 ? 27.975 3.416 -19.165 1.00 86.94 101 PRO A O 1
ATOM 780 N N . SER A 1 102 ? 27.960 5.141 -20.591 1.00 86.44 102 SER A N 1
ATOM 781 C CA . SER A 1 102 ? 27.415 6.091 -19.614 1.00 86.44 102 SER A CA 1
ATOM 782 C C . SER A 1 102 ? 25.932 5.843 -19.321 1.00 86.44 102 SER A C 1
ATOM 784 O O . SER A 1 102 ? 25.527 5.898 -18.160 1.00 86.44 102 SER A O 1
ATOM 786 N N . GLN A 1 103 ? 25.130 5.498 -20.334 1.00 86.94 103 GLN A N 1
ATOM 787 C CA . GLN A 1 103 ? 23.722 5.116 -20.167 1.00 86.94 103 GLN A CA 1
ATOM 788 C C . GLN A 1 103 ? 23.577 3.817 -19.364 1.00 86.94 103 GLN A C 1
ATOM 790 O O . GLN A 1 103 ? 22.699 3.712 -18.506 1.00 86.94 103 GLN A O 1
ATOM 795 N N . TRP A 1 104 ? 24.489 2.864 -19.561 1.00 85.50 104 TRP A N 1
ATOM 796 C CA . TRP A 1 104 ? 24.582 1.659 -18.739 1.00 85.50 104 TRP A CA 1
ATOM 797 C C . TRP A 1 104 ? 24.833 1.961 -17.265 1.00 85.50 104 TRP A C 1
ATOM 799 O O . TRP A 1 104 ? 24.146 1.428 -16.392 1.00 85.50 104 TRP A O 1
ATOM 809 N N . ASN A 1 105 ? 25.786 2.846 -16.977 1.00 86.31 105 ASN A N 1
ATOM 810 C CA . ASN A 1 105 ? 26.092 3.230 -15.604 1.00 86.31 105 ASN A CA 1
ATOM 811 C C . ASN A 1 105 ? 24.880 3.894 -14.923 1.00 86.31 105 ASN A C 1
ATOM 813 O O . ASN A 1 105 ? 24.536 3.567 -13.788 1.00 86.31 105 ASN A O 1
ATOM 817 N N . ILE A 1 106 ? 24.164 4.753 -15.655 1.00 86.44 106 ILE A N 1
ATOM 818 C CA . ILE A 1 106 ? 22.912 5.362 -15.188 1.00 86.44 106 ILE A CA 1
ATOM 819 C C . ILE A 1 106 ? 21.849 4.288 -14.898 1.00 86.44 106 ILE A C 1
ATOM 821 O O . ILE A 1 106 ? 21.225 4.334 -13.837 1.00 86.44 106 ILE A O 1
ATOM 825 N N . HIS A 1 107 ? 21.674 3.284 -15.769 1.00 85.19 107 HIS A N 1
ATOM 826 C CA . HIS A 1 107 ? 20.752 2.166 -15.527 1.00 85.19 107 HIS A CA 1
ATOM 827 C C . HIS A 1 107 ? 21.086 1.415 -14.228 1.00 85.19 107 HIS A C 1
ATOM 829 O O . HIS A 1 107 ? 20.194 1.169 -13.410 1.00 85.19 107 HIS A O 1
ATOM 835 N N . PHE A 1 108 ? 22.361 1.083 -14.000 1.00 86.44 108 PHE A N 1
ATOM 836 C CA . PHE A 1 108 ? 22.791 0.381 -12.786 1.00 86.44 108 PHE A CA 1
ATOM 837 C C . PHE A 1 108 ? 22.559 1.193 -11.509 1.00 86.44 108 PHE A C 1
ATOM 839 O O . PHE A 1 108 ? 22.202 0.612 -10.484 1.00 86.44 108 PHE A O 1
ATOM 846 N N . ILE A 1 109 ? 22.709 2.518 -11.571 1.00 87.44 109 ILE A N 1
ATOM 847 C CA . ILE A 1 109 ? 22.467 3.415 -10.436 1.00 87.44 109 ILE A CA 1
ATOM 848 C C . ILE A 1 109 ? 20.963 3.596 -10.182 1.00 87.44 109 ILE A C 1
ATOM 850 O O . ILE A 1 109 ? 20.521 3.562 -9.032 1.00 87.44 109 ILE A O 1
ATOM 854 N N . LEU A 1 110 ? 20.155 3.7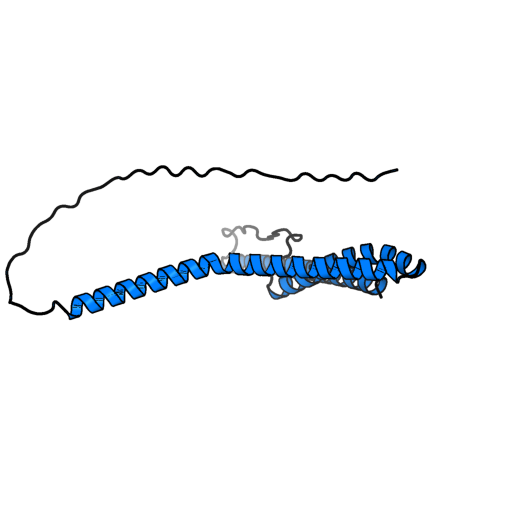66 -11.233 1.00 86.75 110 LEU A N 1
ATOM 855 C CA . LEU A 1 110 ? 18.719 4.032 -11.105 1.00 86.75 110 LEU A CA 1
ATOM 856 C C . LEU A 1 110 ? 17.909 2.789 -10.735 1.00 86.75 110 LEU A C 1
ATOM 858 O O . LEU A 1 110 ? 16.986 2.886 -9.928 1.00 86.75 110 LEU A O 1
ATOM 862 N N . LYS A 1 111 ? 18.244 1.610 -11.267 1.00 86.69 111 LYS A N 1
ATOM 863 C CA . LYS A 1 111 ? 17.502 0.361 -11.019 1.00 86.69 111 LYS A CA 1
ATOM 864 C C . LYS A 1 111 ? 17.236 0.067 -9.529 1.00 86.69 111 LYS A C 1
ATOM 866 O O . LYS A 1 111 ? 16.076 -0.182 -9.181 1.00 86.69 111 LYS A O 1
ATOM 871 N N . PRO A 1 112 ? 18.232 0.095 -8.619 1.00 89.38 112 PRO A N 1
ATOM 872 C CA . PRO A 1 112 ? 17.976 -0.105 -7.194 1.00 89.38 112 PRO A CA 1
ATOM 873 C C . PRO A 1 112 ? 17.136 1.027 -6.584 1.00 89.38 112 PRO A C 1
ATOM 875 O O . PRO A 1 112 ? 16.235 0.737 -5.796 1.00 89.38 112 PRO A O 1
ATOM 878 N N . LYS A 1 113 ? 17.356 2.288 -6.982 1.00 86.81 113 LYS A N 1
ATOM 879 C CA . LYS A 1 113 ? 16.579 3.437 -6.485 1.00 86.81 113 LYS A CA 1
ATOM 880 C C . LYS A 1 113 ? 15.101 3.329 -6.852 1.00 86.81 113 LYS A C 1
ATOM 882 O O . LYS A 1 113 ? 14.240 3.430 -5.981 1.00 86.81 113 LYS A O 1
ATOM 887 N N . VAL A 1 114 ? 14.802 3.010 -8.111 1.00 89.06 114 VAL A N 1
ATOM 888 C CA . VAL A 1 114 ? 13.433 2.804 -8.609 1.00 89.06 114 VAL A CA 1
ATOM 889 C C . VAL A 1 114 ? 12.740 1.655 -7.875 1.00 89.06 114 VAL A C 1
ATOM 891 O O . VAL A 1 114 ? 11.552 1.747 -7.564 1.00 89.06 114 VAL A O 1
ATOM 894 N N . LYS A 1 115 ? 13.467 0.587 -7.518 1.00 90.19 115 LYS A N 1
ATOM 895 C CA . LYS A 1 115 ? 12.919 -0.519 -6.716 1.00 90.19 115 LYS A CA 1
ATOM 896 C C . LYS A 1 115 ? 12.514 -0.071 -5.306 1.00 90.19 115 LYS A C 1
ATOM 898 O O . LYS A 1 115 ? 11.435 -0.443 -4.829 1.00 90.19 115 LYS A O 1
ATOM 903 N N . ILE A 1 116 ? 13.357 0.722 -4.643 1.00 89.06 116 ILE A N 1
ATOM 904 C CA . ILE A 1 116 ? 13.067 1.272 -3.310 1.00 89.06 116 ILE A CA 1
ATOM 905 C C . ILE A 1 116 ? 11.873 2.229 -3.397 1.00 89.06 116 ILE A C 1
ATOM 907 O O . ILE A 1 116 ? 10.902 2.061 -2.656 1.00 89.06 116 ILE A O 1
ATOM 911 N N . TRP A 1 117 ? 11.886 3.152 -4.360 1.00 91.69 117 TRP A N 1
ATOM 912 C CA . TRP A 1 117 ? 10.782 4.077 -4.613 1.00 91.69 117 TRP A CA 1
ATOM 913 C C . TRP A 1 117 ? 9.464 3.359 -4.891 1.00 91.69 117 TRP A C 1
ATOM 915 O O . TRP A 1 117 ? 8.461 3.668 -4.260 1.00 91.69 117 TRP A O 1
ATOM 925 N N . SER A 1 118 ? 9.455 2.333 -5.747 1.00 90.00 118 SER A N 1
ATOM 926 C CA . SER A 1 118 ? 8.241 1.558 -6.045 1.00 90.00 118 SER A CA 1
ATOM 927 C C . SER A 1 118 ? 7.632 0.945 -4.781 1.00 90.00 118 SER A C 1
ATOM 929 O O . SER A 1 118 ? 6.413 0.941 -4.605 1.00 90.00 118 SER A O 1
ATOM 931 N N . THR A 1 119 ? 8.480 0.459 -3.872 1.00 88.56 119 THR A N 1
ATOM 932 C CA . THR A 1 119 ? 8.045 -0.112 -2.592 1.00 88.56 119 THR A CA 1
ATOM 933 C C . THR A 1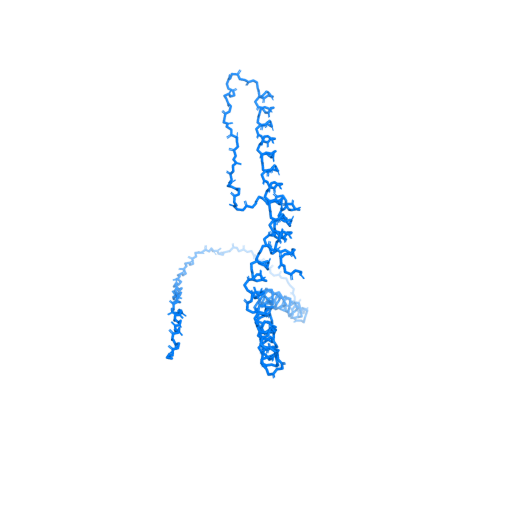 119 ? 7.462 0.965 -1.677 1.00 88.56 119 THR A C 1
ATOM 935 O O . THR A 1 119 ? 6.369 0.791 -1.138 1.00 88.56 119 THR A O 1
ATOM 938 N N . LYS A 1 120 ? 8.154 2.098 -1.528 1.00 87.81 120 LYS A N 1
ATOM 939 C CA . LYS A 1 120 ? 7.718 3.203 -0.663 1.00 87.81 120 LYS A CA 1
ATOM 940 C C . LYS A 1 120 ? 6.460 3.900 -1.189 1.00 87.81 120 LYS A C 1
ATOM 942 O O . LYS A 1 120 ? 5.542 4.137 -0.412 1.00 87.81 120 LYS A O 1
ATOM 947 N N . ASN A 1 121 ? 6.343 4.091 -2.501 1.00 89.62 121 ASN A N 1
ATOM 948 C CA . ASN A 1 121 ? 5.145 4.617 -3.151 1.00 89.62 121 ASN A CA 1
ATOM 949 C C . ASN A 1 121 ? 3.924 3.701 -2.933 1.00 89.62 121 ASN A C 1
ATOM 951 O O . ASN A 1 121 ? 2.845 4.173 -2.581 1.00 89.62 121 ASN A O 1
ATOM 955 N N . LYS A 1 122 ? 4.087 2.374 -3.060 1.00 89.31 122 LYS A N 1
ATOM 956 C CA . LYS A 1 122 ? 3.011 1.413 -2.742 1.00 89.31 122 LYS A CA 1
ATOM 957 C C . LYS A 1 122 ? 2.589 1.484 -1.277 1.00 89.31 122 LYS A C 1
ATOM 959 O O . LYS A 1 122 ? 1.393 1.448 -0.995 1.00 89.31 122 LYS A O 1
ATOM 964 N N . ASN A 1 123 ? 3.548 1.590 -0.358 1.00 85.75 123 ASN A N 1
ATOM 965 C CA . ASN A 1 123 ? 3.256 1.723 1.068 1.00 85.75 123 ASN A CA 1
ATOM 966 C C . ASN A 1 123 ? 2.492 3.015 1.363 1.00 85.75 123 ASN A C 1
ATOM 968 O O . ASN A 1 123 ? 1.497 2.966 2.078 1.00 85.75 123 ASN A O 1
ATOM 972 N N . TYR A 1 124 ? 2.909 4.135 0.768 1.00 87.88 124 TYR A N 1
ATOM 973 C CA . TYR A 1 124 ? 2.206 5.409 0.878 1.00 87.88 124 TYR A CA 1
ATOM 974 C C . TYR A 1 124 ? 0.760 5.297 0.375 1.00 87.88 124 TYR A C 1
ATOM 976 O O . TYR A 1 124 ? -0.165 5.578 1.129 1.00 87.88 124 TYR A O 1
ATOM 984 N N . GLN A 1 125 ? 0.537 4.773 -0.836 1.00 88.44 125 GLN A N 1
ATOM 985 C CA . GLN A 1 125 ? -0.817 4.589 -1.379 1.00 88.44 125 GLN A CA 1
ATOM 986 C C . GLN A 1 125 ? -1.689 3.667 -0.519 1.00 88.44 125 GLN A C 1
ATOM 988 O O . GLN A 1 125 ? -2.871 3.938 -0.311 1.00 88.44 125 GLN A O 1
ATOM 993 N N . LEU A 1 126 ? -1.120 2.566 -0.017 1.00 86.50 126 LEU A N 1
ATOM 994 C CA . LEU A 1 126 ? -1.834 1.643 0.863 1.00 86.50 126 LEU A CA 1
ATOM 995 C C . LEU A 1 126 ? -2.240 2.327 2.170 1.00 86.50 126 LEU A C 1
ATOM 997 O O . LEU A 1 126 ? -3.335 2.085 2.676 1.00 86.50 126 LEU A O 1
ATOM 1001 N N . LEU A 1 127 ? -1.353 3.148 2.724 1.00 84.69 127 LEU A N 1
ATOM 1002 C CA . LEU A 1 127 ? -1.580 3.839 3.979 1.00 84.69 127 LEU A CA 1
ATOM 1003 C C . LEU A 1 127 ? -2.609 4.965 3.828 1.00 84.69 127 LEU A C 1
ATOM 1005 O O . LEU A 1 127 ? -3.500 5.065 4.664 1.00 84.69 127 LEU A O 1
ATOM 1009 N N . SER A 1 128 ? -2.571 5.717 2.725 1.00 84.75 128 SER A N 1
ATOM 1010 C CA . SER A 1 128 ? -3.601 6.709 2.390 1.00 84.75 128 SER A CA 1
ATOM 1011 C C . SER A 1 128 ? -4.989 6.070 2.285 1.00 84.75 128 SER A C 1
ATOM 1013 O O . SER A 1 128 ? -5.928 6.535 2.920 1.00 84.75 128 SER A O 1
ATOM 1015 N N . LYS A 1 129 ? -5.113 4.925 1.597 1.00 86.00 129 LYS A N 1
ATOM 1016 C CA . LYS A 1 129 ? -6.389 4.185 1.521 1.00 86.00 129 LYS A CA 1
ATOM 1017 C C . LYS A 1 129 ? -6.867 3.646 2.868 1.00 86.00 129 LYS A C 1
ATOM 1019 O O . LYS A 1 129 ? -8.060 3.490 3.091 1.00 86.00 129 LYS A O 1
ATOM 1024 N N . ARG A 1 130 ? -5.947 3.300 3.767 1.00 80.25 130 ARG A N 1
ATOM 1025 C CA . ARG A 1 130 ? -6.296 2.845 5.121 1.00 80.25 130 ARG A CA 1
ATOM 1026 C C . ARG A 1 130 ? -6.879 3.967 5.969 1.00 80.25 130 ARG A C 1
ATOM 1028 O O . ARG A 1 130 ? -7.799 3.697 6.730 1.00 80.25 130 ARG A O 1
ATOM 1035 N N . VAL A 1 131 ? -6.387 5.192 5.791 1.00 79.81 131 VAL A N 1
ATOM 1036 C CA . VAL A 1 131 ? -6.953 6.392 6.424 1.00 79.81 131 VAL A CA 1
ATOM 1037 C C . VAL A 1 131 ? -8.375 6.641 5.945 1.00 79.81 131 VAL A C 1
ATOM 1039 O O . VAL A 1 131 ? -9.256 6.849 6.769 1.00 79.81 131 VAL A O 1
ATOM 1042 N N . GLU A 1 132 ? -8.617 6.542 4.634 1.00 80.06 132 GLU A N 1
ATOM 1043 C CA . GLU A 1 132 ? -9.963 6.673 4.051 1.00 80.06 132 GLU A CA 1
ATOM 1044 C C . GLU A 1 132 ? -10.964 5.659 4.632 1.00 80.06 132 GLU A C 1
ATOM 1046 O O . GLU A 1 132 ? -12.156 5.940 4.711 1.00 80.06 132 GLU A O 1
ATOM 1051 N N . LEU A 1 133 ? -10.480 4.486 5.049 1.00 80.50 133 LEU A N 1
ATOM 1052 C CA . LEU A 1 133 ? -11.290 3.387 5.579 1.00 80.50 133 LEU A CA 1
ATOM 1053 C C . LEU A 1 133 ? -11.258 3.274 7.116 1.00 80.50 133 LEU A C 1
ATOM 1055 O O . LEU A 1 133 ? -11.725 2.264 7.639 1.00 80.50 133 LEU A O 1
ATOM 1059 N N . ASP A 1 134 ? -10.684 4.252 7.829 1.00 73.44 134 ASP A N 1
ATOM 1060 C CA . ASP A 1 134 ? -10.491 4.248 9.295 1.00 73.44 134 ASP A CA 1
ATOM 1061 C C . ASP A 1 134 ? -9.886 2.930 9.836 1.00 73.44 134 ASP A C 1
ATOM 1063 O O . ASP A 1 134 ? -10.239 2.409 10.896 1.00 73.44 134 ASP A O 1
ATOM 1067 N N . MET A 1 135 ? -8.971 2.336 9.065 1.00 74.94 135 MET A N 1
ATOM 1068 C CA . MET A 1 135 ? -8.330 1.069 9.409 1.00 74.94 135 MET A CA 1
ATOM 1069 C C . MET A 1 135 ? -6.889 1.302 9.864 1.00 74.94 135 MET A C 1
ATOM 1071 O O . MET A 1 135 ? -6.040 1.632 9.028 1.00 74.94 135 MET A O 1
ATOM 1075 N N . PRO A 1 136 ? -6.537 1.029 11.134 1.00 69.31 136 PRO A N 1
ATOM 1076 C CA . PRO A 1 136 ? -5.173 1.234 11.591 1.00 69.31 136 PRO A CA 1
ATOM 1077 C C . PRO A 1 136 ? -4.181 0.345 10.805 1.00 69.31 136 PRO A C 1
ATOM 1079 O O . PRO A 1 136 ? -4.456 -0.832 10.519 1.00 69.31 136 PRO A O 1
ATOM 1082 N N . PRO A 1 137 ? -3.020 0.879 10.382 1.00 69.19 137 PRO A N 1
ATOM 1083 C CA . PRO A 1 137 ? -1.928 0.072 9.848 1.00 69.19 137 PRO A CA 1
ATOM 1084 C C . PRO A 1 137 ? -1.453 -0.946 10.887 1.00 69.19 137 PRO A C 1
ATOM 1086 O O . PRO A 1 137 ? -1.410 -0.644 12.069 1.00 69.19 137 PRO A O 1
ATOM 1089 N N . LYS A 1 138 ? -1.009 -2.128 10.433 1.00 69.62 138 LYS A N 1
ATOM 1090 C CA . LYS A 1 138 ? -0.520 -3.218 11.308 1.00 69.62 138 LYS A CA 1
ATOM 1091 C C . LYS A 1 138 ? 0.629 -2.819 12.249 1.00 69.62 138 LYS A C 1
ATOM 1093 O O . LYS A 1 138 ? 0.930 -3.567 13.163 1.00 69.62 138 LYS A O 1
ATOM 1098 N N . ILE A 1 139 ? 1.302 -1.704 11.963 1.00 68.62 139 ILE A N 1
ATOM 1099 C CA . ILE A 1 139 ? 2.402 -1.154 12.767 1.00 68.62 139 ILE A CA 1
ATOM 1100 C C . ILE A 1 139 ? 1.867 -0.519 14.058 1.00 68.62 139 ILE A C 1
ATOM 1102 O O . ILE A 1 139 ? 2.552 -0.525 15.073 1.00 68.62 139 ILE A O 1
ATOM 1106 N N . ILE A 1 140 ? 0.644 0.015 14.020 1.00 70.31 140 ILE A N 1
ATOM 1107 C CA . ILE A 1 140 ? -0.065 0.472 15.208 1.00 70.31 140 ILE A CA 1
ATOM 1108 C C . ILE A 1 140 ? -0.769 -0.766 15.752 1.00 70.31 140 ILE A C 1
ATOM 1110 O O . ILE A 1 140 ? -1.757 -1.228 15.175 1.00 70.31 140 ILE A O 1
ATOM 1114 N N . ASP A 1 141 ? -0.216 -1.336 16.820 1.00 66.88 141 ASP A N 1
ATOM 1115 C CA . ASP A 1 141 ? -0.842 -2.452 17.522 1.00 66.88 141 ASP A CA 1
ATOM 1116 C C . ASP A 1 141 ? -2.271 -2.087 17.949 1.00 66.88 141 ASP A C 1
ATOM 1118 O O . ASP A 1 141 ? -2.653 -0.912 17.983 1.00 66.88 141 ASP A O 1
ATOM 1122 N N . LYS A 1 142 ? -3.093 -3.092 18.272 1.00 69.06 142 LYS A N 1
ATOM 1123 C CA . LYS A 1 142 ? -4.436 -2.856 18.823 1.00 69.06 142 LYS A CA 1
ATOM 1124 C C . LYS A 1 142 ? -4.319 -2.260 20.228 1.00 69.06 142 LYS A C 1
ATOM 1126 O O . LYS A 1 142 ? -4.498 -2.956 21.219 1.00 69.06 142 LYS A O 1
ATOM 1131 N N . VAL A 1 143 ? -4.010 -0.972 20.302 1.00 71.25 143 VAL A N 1
ATOM 1132 C CA . VAL A 1 143 ? -4.003 -0.219 21.547 1.00 71.25 143 VAL A CA 1
ATOM 1133 C C . VAL A 1 143 ? -5.453 0.107 21.893 1.00 71.25 143 VAL A C 1
ATOM 1135 O O . VAL A 1 143 ? -6.203 0.681 21.086 1.00 71.25 143 VAL A O 1
ATOM 1138 N N . ASP A 1 144 ? -5.847 -0.329 23.082 1.00 77.44 144 ASP A N 1
ATOM 1139 C CA . ASP A 1 144 ? -7.126 -0.043 23.709 1.00 77.44 144 ASP A CA 1
ATOM 1140 C C . ASP A 1 144 ? -6.841 0.507 25.107 1.00 77.44 144 ASP A C 1
ATOM 1142 O O . ASP A 1 144 ? -6.225 -0.174 25.925 1.00 77.44 144 ASP A O 1
ATOM 1146 N N . PHE A 1 145 ? -7.237 1.757 25.354 1.00 78.88 145 PHE A N 1
ATOM 1147 C CA . PHE A 1 145 ? -7.069 2.405 26.657 1.00 78.88 145 PHE A CA 1
ATOM 1148 C C . PHE A 1 145 ? -8.291 2.206 27.563 1.00 78.88 145 PHE A C 1
ATOM 1150 O O . PHE A 1 145 ? -8.445 2.911 28.558 1.00 78.88 145 PHE A O 1
ATOM 1157 N N . SER A 1 146 ? -9.178 1.269 27.224 1.00 83.75 146 SER A N 1
ATOM 1158 C CA . SER A 1 146 ? -10.344 0.945 28.040 1.00 83.75 146 SER A CA 1
ATOM 1159 C C . SER A 1 146 ? -9.928 0.181 29.298 1.00 83.75 146 SER A C 1
ATOM 1161 O O . SER A 1 146 ? -9.403 -0.930 29.218 1.00 83.75 146 SER A O 1
ATOM 1163 N N . PHE A 1 147 ? -10.209 0.750 30.468 1.00 87.38 147 PHE A N 1
ATOM 1164 C CA . PHE A 1 147 ? -10.086 0.075 31.759 1.00 87.38 147 PHE A CA 1
ATOM 1165 C C . PHE A 1 147 ? -11.444 -0.003 32.460 1.00 87.38 147 PHE A C 1
ATOM 1167 O O . PHE A 1 147 ? -12.372 0.734 32.134 1.00 87.38 147 PHE A O 1
ATOM 1174 N N . LYS A 1 148 ? -11.585 -0.949 33.394 1.00 88.81 148 LYS A N 1
ATOM 1175 C CA . LYS A 1 148 ? -12.826 -1.133 34.155 1.00 88.81 148 LYS A CA 1
ATOM 1176 C C . LYS A 1 148 ? -12.933 -0.072 35.241 1.00 88.81 148 LYS A C 1
ATOM 1178 O O . LYS A 1 148 ? -11.985 0.130 35.995 1.00 88.81 148 LYS A O 1
ATOM 1183 N N . ILE A 1 149 ? -14.086 0.581 35.299 1.00 87.50 149 ILE A N 1
ATOM 1184 C CA . ILE A 1 149 ? -14.425 1.545 36.341 1.00 87.50 149 ILE A CA 1
ATOM 1185 C C . ILE A 1 149 ? -15.205 0.804 37.423 1.00 87.50 149 ILE A C 1
ATOM 1187 O O . ILE A 1 149 ? -16.001 -0.081 37.113 1.00 87.50 149 ILE A O 1
ATOM 1191 N N . ASP A 1 150 ? -14.966 1.147 38.685 1.00 86.56 150 ASP A N 1
ATOM 1192 C CA . ASP A 1 150 ? -15.760 0.625 39.791 1.00 86.56 150 ASP A CA 1
ATOM 1193 C C . ASP A 1 150 ? -17.134 1.315 39.840 1.00 86.56 150 ASP A C 1
ATOM 1195 O O . ASP A 1 150 ? -17.294 2.427 40.347 1.00 86.56 150 ASP A O 1
ATOM 1199 N N . GLU A 1 151 ? -18.132 0.636 39.283 1.00 86.69 151 GLU A N 1
ATOM 1200 C CA . GLU A 1 151 ? -19.523 1.092 39.211 1.00 86.69 151 GLU A CA 1
ATOM 1201 C C . GLU A 1 151 ? -20.253 1.005 40.567 1.00 86.69 151 GLU A C 1
ATOM 1203 O O . GLU A 1 151 ? -21.390 1.451 40.678 1.00 86.69 151 GLU A O 1
ATOM 1208 N N . SER A 1 152 ? -19.623 0.454 41.618 1.00 87.50 152 SER A N 1
ATOM 1209 C CA . SER A 1 152 ? -20.219 0.413 42.964 1.00 87.50 152 SER A CA 1
ATOM 1210 C C . SER A 1 152 ? -20.101 1.739 43.723 1.00 87.50 152 SER A C 1
ATOM 1212 O O . SER A 1 152 ? -20.865 1.988 44.656 1.00 87.50 152 SER A O 1
ATOM 1214 N N . ILE A 1 153 ? -19.158 2.594 43.316 1.00 89.12 153 ILE A N 1
ATOM 1215 C CA . ILE A 1 153 ? -18.854 3.881 43.959 1.00 89.12 153 ILE A CA 1
ATOM 1216 C C . ILE A 1 153 ? -19.385 5.051 43.122 1.00 89.12 153 ILE A C 1
ATOM 1218 O O . ILE A 1 153 ? -19.750 6.094 43.663 1.00 89.12 153 ILE A O 1
ATOM 1222 N N . ILE A 1 154 ? -19.421 4.883 41.802 1.00 87.44 154 ILE A N 1
ATOM 1223 C CA . ILE A 1 154 ? -19.696 5.944 40.835 1.00 87.44 154 ILE A CA 1
ATOM 1224 C C . ILE A 1 154 ? -21.077 5.726 40.215 1.00 87.44 154 ILE A C 1
ATOM 1226 O O . ILE A 1 154 ? -21.478 4.596 39.944 1.00 87.44 154 ILE A O 1
ATOM 1230 N N . SER A 1 155 ? -21.814 6.813 39.973 1.00 91.75 155 SER A N 1
ATOM 1231 C CA . SER A 1 155 ? -23.112 6.728 39.298 1.00 91.75 155 SER A CA 1
ATOM 1232 C C . SER A 1 155 ? -22.972 6.163 37.878 1.00 91.75 155 SER A C 1
ATOM 1234 O O . SER A 1 155 ? -21.965 6.377 37.202 1.00 91.75 155 SER A O 1
ATOM 1236 N N . GLN A 1 156 ? -24.002 5.467 37.395 1.00 89.50 156 GLN A N 1
ATOM 1237 C CA . GLN A 1 156 ? -23.980 4.849 36.066 1.00 89.50 156 GLN A CA 1
ATOM 1238 C C . GLN A 1 156 ? -23.729 5.872 34.942 1.00 89.50 156 GLN A C 1
ATOM 1240 O O . GLN A 1 156 ? -22.993 5.584 33.997 1.00 89.50 156 GLN A O 1
ATOM 1245 N N . ASP A 1 157 ? -24.283 7.080 35.068 1.00 91.56 157 ASP A N 1
ATOM 1246 C CA . ASP A 1 157 ? -24.093 8.162 34.096 1.00 91.56 157 ASP A CA 1
ATOM 1247 C C . ASP A 1 157 ? -22.639 8.656 34.062 1.00 91.56 157 ASP A C 1
ATOM 1249 O O . ASP A 1 157 ? -22.072 8.885 32.991 1.00 91.56 157 ASP A O 1
ATOM 1253 N N . GLU A 1 158 ? -22.004 8.774 35.228 1.00 89.75 158 GLU A N 1
ATOM 1254 C CA . GLU A 1 158 ? -20.609 9.197 35.350 1.00 89.75 158 GLU A CA 1
ATOM 1255 C C . GLU A 1 158 ? -19.642 8.106 34.865 1.00 89.75 158 GLU A C 1
ATOM 1257 O O . GLU A 1 158 ? -18.701 8.402 34.123 1.00 89.75 158 GLU A O 1
ATOM 1262 N N . ALA A 1 159 ? -19.921 6.834 35.165 1.00 90.06 159 ALA A N 1
ATOM 1263 C CA . ALA A 1 159 ? -19.174 5.705 34.615 1.00 90.06 159 ALA A CA 1
ATOM 1264 C C . ALA A 1 159 ? -19.266 5.671 33.079 1.00 90.06 159 ALA A C 1
ATOM 1266 O O . ALA A 1 159 ? -18.250 5.548 32.390 1.00 90.06 159 ALA A O 1
ATOM 1267 N N . GLN A 1 160 ? -20.464 5.866 32.515 1.00 90.56 160 GLN A N 1
ATOM 1268 C CA . GLN A 1 160 ? -20.658 5.929 31.066 1.00 90.56 160 GLN A CA 1
ATOM 1269 C C . GLN A 1 160 ? -19.926 7.122 30.434 1.00 90.56 160 GLN A C 1
ATOM 1271 O O . GLN A 1 160 ? -19.327 6.980 29.362 1.00 90.56 160 GLN A O 1
ATOM 1276 N N . ALA A 1 161 ? -19.935 8.289 31.083 1.00 92.75 161 ALA A N 1
ATOM 1277 C CA . ALA A 1 161 ? -19.186 9.458 30.630 1.00 92.75 161 ALA A CA 1
ATOM 1278 C C . ALA A 1 161 ? -17.675 9.178 30.585 1.00 92.75 161 ALA A C 1
ATOM 1280 O O . ALA A 1 161 ? -17.019 9.501 29.591 1.00 92.75 161 ALA A O 1
ATOM 1281 N N . MET A 1 162 ? -17.132 8.508 31.602 1.00 91.06 162 MET A N 1
ATOM 1282 C CA . MET A 1 162 ? -15.725 8.110 31.626 1.00 91.06 162 MET A CA 1
ATOM 1283 C C . MET A 1 162 ? -15.392 7.047 30.567 1.00 91.06 162 MET A C 1
ATOM 1285 O O . MET A 1 162 ? -14.384 7.182 29.873 1.00 91.06 162 MET A O 1
ATOM 1289 N N . TYR A 1 163 ? -16.245 6.042 30.340 1.00 92.38 163 TYR A N 1
ATOM 1290 C CA . TYR A 1 163 ? -16.056 5.095 29.230 1.00 92.38 163 TYR A CA 1
ATOM 1291 C C . TYR A 1 163 ? -16.051 5.800 27.864 1.00 92.38 163 TYR A C 1
ATOM 1293 O O . TYR A 1 163 ? -15.239 5.479 26.990 1.00 92.38 163 TYR A O 1
ATOM 1301 N N . ASN A 1 164 ? -16.911 6.805 27.674 1.00 92.12 164 ASN A N 1
ATOM 1302 C CA . ASN A 1 164 ? -16.914 7.619 26.459 1.00 92.12 164 ASN A CA 1
ATOM 1303 C C . ASN A 1 164 ? -15.601 8.406 26.301 1.00 92.12 164 ASN A C 1
ATOM 1305 O O . ASN A 1 164 ? -15.057 8.462 25.196 1.00 92.12 164 ASN A O 1
ATOM 1309 N N . GLN A 1 165 ? -15.054 8.955 27.392 1.00 92.94 165 GLN A N 1
ATOM 1310 C CA . GLN A 1 165 ? -13.741 9.608 27.389 1.00 92.94 165 GLN A CA 1
ATOM 1311 C C . GLN A 1 165 ? -12.613 8.630 27.028 1.00 92.94 165 GLN A C 1
ATOM 1313 O O . GLN A 1 165 ? -11.790 8.950 26.172 1.00 92.94 165 GLN A O 1
ATOM 1318 N N . MET A 1 166 ? -12.597 7.412 27.584 1.00 91.50 166 MET A N 1
ATOM 1319 C CA . MET A 1 166 ? -11.608 6.378 27.222 1.00 91.50 166 MET A CA 1
ATOM 1320 C C . MET A 1 166 ? -11.670 6.018 25.736 1.00 91.50 166 MET A C 1
ATOM 1322 O O . MET A 1 166 ? -10.641 5.886 25.060 1.00 91.50 166 MET A O 1
ATOM 1326 N N . ARG A 1 167 ? -12.889 5.893 25.198 1.00 88.94 167 ARG A N 1
ATOM 1327 C CA . ARG A 1 167 ? -13.107 5.629 23.774 1.00 88.94 167 ARG A CA 1
ATOM 1328 C C . ARG A 1 167 ? -12.578 6.769 22.910 1.00 88.94 167 ARG A C 1
ATOM 1330 O O . AR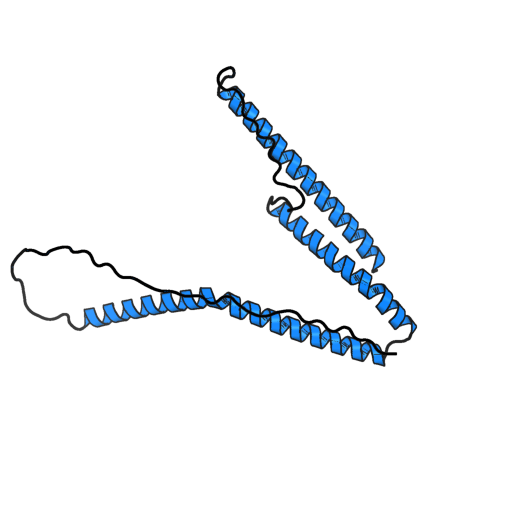G A 1 167 ? -11.952 6.507 21.882 1.00 88.94 167 ARG A O 1
ATOM 1337 N N . GLN A 1 168 ? -12.803 8.011 23.333 1.00 91.44 168 GLN A N 1
ATOM 1338 C CA . GLN A 1 168 ? -12.313 9.197 22.640 1.00 91.44 168 GLN A CA 1
ATOM 1339 C C . GLN A 1 168 ? -10.779 9.254 22.645 1.00 91.44 168 GLN A C 1
ATOM 1341 O O . GLN A 1 168 ? -10.188 9.374 21.577 1.00 91.44 168 GLN A O 1
ATOM 1346 N N . ILE A 1 169 ? -10.130 9.031 23.792 1.00 91.31 169 ILE A N 1
ATOM 1347 C CA . ILE A 1 169 ? -8.659 8.967 23.904 1.00 91.31 169 ILE A CA 1
ATOM 1348 C C . ILE A 1 169 ? -8.085 7.902 22.965 1.00 91.31 169 ILE A C 1
ATOM 1350 O O . ILE A 1 169 ? -7.129 8.146 22.228 1.00 91.31 169 ILE A O 1
ATOM 1354 N N . THR A 1 170 ? -8.700 6.719 22.943 1.00 87.56 170 THR A N 1
ATOM 1355 C CA . THR A 1 170 ? -8.281 5.624 22.062 1.00 87.56 170 THR A CA 1
ATOM 1356 C C . THR A 1 170 ? -8.413 5.995 20.586 1.00 87.56 170 THR A C 1
ATOM 1358 O O . THR A 1 170 ? -7.530 5.682 19.781 1.00 87.56 170 THR A O 1
ATOM 1361 N N . LYS A 1 171 ? -9.494 6.684 20.215 1.00 86.75 171 LYS A N 1
ATOM 1362 C CA . LYS A 1 171 ? -9.705 7.177 18.852 1.00 86.75 171 LYS A CA 1
ATOM 1363 C C . LYS A 1 171 ? -8.686 8.254 18.473 1.00 86.75 171 LYS A C 1
ATOM 1365 O O . LYS A 1 171 ? -8.116 8.187 17.382 1.00 86.75 171 LYS A O 1
ATOM 1370 N N . ASP A 1 172 ? -8.426 9.205 19.362 1.00 88.88 172 ASP A N 1
ATOM 1371 C CA . ASP A 1 172 ? -7.498 10.310 19.120 1.00 88.88 172 ASP A CA 1
ATOM 1372 C C . ASP A 1 172 ? -6.068 9.800 18.957 1.00 88.88 172 ASP A C 1
ATOM 1374 O O . ASP A 1 172 ? -5.401 10.148 17.982 1.00 88.88 172 ASP A O 1
ATOM 1378 N N . PHE A 1 173 ? -5.632 8.880 19.822 1.00 87.81 173 PHE A N 1
ATOM 1379 C CA . PHE A 1 173 ? -4.334 8.220 19.691 1.00 87.81 173 PHE A CA 1
ATOM 1380 C C . PHE A 1 173 ? -4.184 7.518 18.335 1.00 87.81 173 PHE A C 1
ATOM 1382 O O . PHE A 1 173 ? -3.193 7.729 17.634 1.00 87.81 173 PHE A O 1
ATOM 1389 N N . ARG A 1 174 ? -5.178 6.716 17.923 1.00 84.81 174 ARG A N 1
ATOM 1390 C CA . ARG A 1 174 ? -5.149 6.028 16.618 1.00 84.81 174 ARG A CA 1
ATOM 1391 C C . ARG A 1 174 ? -5.073 7.016 15.462 1.00 84.81 174 ARG A C 1
ATOM 1393 O O . ARG A 1 174 ? -4.289 6.808 14.539 1.00 84.81 174 ARG A O 1
ATOM 1400 N N . THR A 1 175 ? -5.850 8.093 15.528 1.00 86.19 175 THR A N 1
ATOM 1401 C CA . THR A 1 175 ? -5.890 9.131 14.492 1.00 86.19 175 THR A CA 1
ATOM 1402 C C . THR A 1 175 ? -4.545 9.844 14.376 1.00 86.19 175 THR A C 1
ATOM 1404 O O . THR A 1 175 ? -4.011 9.990 13.275 1.00 86.19 175 THR A O 1
ATOM 1407 N N . GLN A 1 176 ? -3.952 10.241 15.504 1.00 87.69 176 GLN A N 1
ATOM 1408 C CA . GLN A 1 176 ? -2.643 10.894 15.541 1.00 87.69 176 GLN A CA 1
ATOM 1409 C C . GLN A 1 176 ? -1.534 9.966 15.037 1.00 87.69 176 GLN A C 1
ATOM 1411 O O . GLN A 1 176 ? -0.750 10.352 14.169 1.00 87.69 176 GLN A O 1
ATOM 1416 N N . ALA A 1 177 ? -1.502 8.720 15.511 1.00 85.50 177 ALA A N 1
ATOM 1417 C CA . ALA A 1 177 ? -0.520 7.734 15.079 1.00 85.50 177 ALA A CA 1
ATOM 1418 C C . ALA A 1 177 ? -0.649 7.420 13.577 1.00 85.50 177 ALA A C 1
ATOM 1420 O O . ALA A 1 177 ? 0.356 7.342 12.868 1.00 85.50 177 ALA A O 1
ATOM 1421 N N . MET A 1 178 ? -1.877 7.298 13.062 1.00 85.19 178 MET A N 1
ATOM 1422 C CA . MET A 1 178 ? -2.133 7.083 11.637 1.00 85.19 178 MET A CA 1
ATOM 1423 C C . MET A 1 178 ? -1.695 8.288 10.798 1.00 85.19 178 MET A C 1
ATOM 1425 O O . MET A 1 178 ? -1.036 8.109 9.774 1.00 85.19 178 MET A O 1
ATOM 1429 N N . THR A 1 179 ? -1.982 9.506 11.262 1.00 88.06 179 THR A N 1
ATOM 1430 C CA . THR A 1 179 ? -1.545 10.754 10.618 1.00 88.06 179 THR A CA 1
ATOM 1431 C C . THR A 1 179 ? -0.024 10.818 10.520 1.00 88.06 179 THR A C 1
ATOM 1433 O O . THR A 1 179 ? 0.514 11.073 9.442 1.00 88.06 179 THR A O 1
ATOM 1436 N N . LEU A 1 180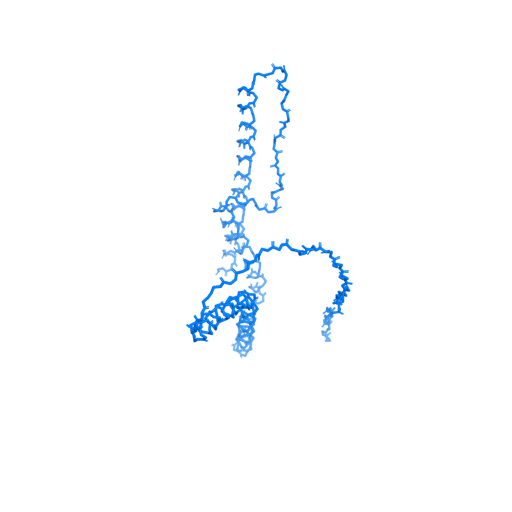 ? 0.678 10.509 11.613 1.00 88.38 180 LEU A N 1
ATOM 1437 C CA . LEU A 1 180 ? 2.138 10.494 11.639 1.00 88.38 180 LEU A CA 1
ATOM 1438 C C . LEU A 1 180 ? 2.712 9.449 10.673 1.00 88.38 180 LEU A C 1
ATOM 1440 O O . LEU A 1 180 ? 3.658 9.734 9.940 1.00 88.38 180 LEU A O 1
ATOM 1444 N N . CYS A 1 181 ? 2.114 8.255 10.617 1.00 86.56 181 CYS A N 1
ATOM 1445 C CA . CYS A 1 181 ? 2.532 7.221 9.673 1.00 86.56 181 CYS A CA 1
ATOM 1446 C C . CYS A 1 181 ? 2.378 7.693 8.216 1.00 86.56 181 CYS A C 1
ATOM 1448 O O . CYS A 1 181 ? 3.266 7.451 7.398 1.00 86.56 181 CYS A O 1
ATOM 1450 N N . VAL A 1 182 ? 1.266 8.362 7.880 1.00 88.56 182 VAL A N 1
ATOM 1451 C CA . VAL A 1 182 ? 1.031 8.901 6.528 1.00 88.56 182 VAL A CA 1
ATOM 1452 C C . VAL A 1 182 ? 2.048 9.977 6.190 1.00 88.56 182 VAL A C 1
ATOM 1454 O O . VAL A 1 182 ? 2.619 9.942 5.103 1.00 88.56 182 VAL A O 1
ATOM 1457 N N . GLN A 1 183 ? 2.301 10.906 7.111 1.00 89.75 183 GLN A N 1
ATOM 1458 C CA . GLN A 1 183 ? 3.281 11.974 6.923 1.00 89.75 183 GLN A CA 1
ATOM 1459 C C . GLN A 1 183 ? 4.688 11.415 6.695 1.00 89.75 183 GLN A C 1
ATOM 1461 O O . GLN A 1 183 ? 5.373 11.837 5.764 1.00 89.75 183 GLN A O 1
ATOM 1466 N N . LEU A 1 184 ? 5.097 10.420 7.488 1.00 89.00 184 LEU A N 1
ATOM 1467 C CA . LEU A 1 184 ? 6.377 9.741 7.313 1.00 89.00 184 LEU A CA 1
ATOM 1468 C C . LEU A 1 184 ? 6.466 9.071 5.936 1.00 89.00 184 LEU A C 1
ATOM 1470 O O . LEU A 1 184 ? 7.422 9.306 5.200 1.00 89.00 184 LEU A O 1
ATOM 1474 N N . ALA A 1 185 ? 5.456 8.282 5.559 1.00 88.31 185 ALA A N 1
ATOM 1475 C CA . ALA A 1 185 ? 5.434 7.594 4.270 1.00 88.31 185 ALA A CA 1
ATOM 1476 C C . ALA A 1 185 ? 5.420 8.576 3.084 1.00 88.31 185 ALA A C 1
ATOM 1478 O O . ALA A 1 185 ? 6.087 8.333 2.077 1.00 88.31 185 ALA A O 1
ATOM 1479 N N . ALA A 1 186 ? 4.698 9.694 3.207 1.00 89.25 186 ALA A N 1
ATOM 1480 C CA . ALA A 1 186 ? 4.686 10.764 2.215 1.00 89.25 186 ALA A CA 1
ATOM 1481 C C . ALA A 1 186 ? 6.081 11.375 2.053 1.00 89.25 186 ALA A C 1
ATOM 1483 O O . ALA A 1 186 ? 6.565 11.514 0.930 1.00 89.25 186 ALA A O 1
ATOM 1484 N N . ARG A 1 187 ? 6.751 11.679 3.171 1.00 90.50 187 ARG A N 1
ATOM 1485 C CA . ARG A 1 187 ? 8.082 12.284 3.164 1.00 90.50 187 ARG A CA 1
ATOM 1486 C C . ARG A 1 187 ? 9.146 11.347 2.597 1.00 90.50 187 ARG A C 1
ATOM 1488 O O . ARG A 1 187 ? 9.949 11.773 1.773 1.00 90.50 187 ARG A O 1
ATOM 1495 N N . GLU A 1 188 ? 9.138 10.074 2.991 1.00 88.12 188 GLU A N 1
ATOM 1496 C CA . GLU A 1 188 ? 10.027 9.058 2.410 1.00 88.12 188 GLU A CA 1
ATOM 1497 C C . GLU A 1 188 ? 9.830 8.946 0.891 1.00 88.12 188 GLU A C 1
ATOM 1499 O O . GLU A 1 188 ? 10.800 8.863 0.136 1.00 88.12 188 GLU A O 1
ATOM 1504 N N . ASN A 1 189 ? 8.575 8.963 0.433 1.00 88.19 189 ASN A N 1
ATOM 1505 C CA . ASN A 1 189 ? 8.249 8.900 -0.987 1.00 88.19 189 ASN A CA 1
ATOM 1506 C C . ASN A 1 189 ? 8.713 10.155 -1.746 1.00 88.19 189 ASN A C 1
ATOM 1508 O O . ASN A 1 189 ? 9.218 10.042 -2.861 1.00 88.19 189 ASN A O 1
ATOM 1512 N N . GLU A 1 190 ? 8.573 11.341 -1.154 1.00 90.25 190 GLU A N 1
ATOM 1513 C CA . GLU A 1 190 ? 9.015 12.612 -1.737 1.00 90.25 190 GLU A CA 1
ATOM 1514 C C . GLU A 1 190 ? 10.538 12.655 -1.926 1.00 90.25 190 GLU A C 1
ATOM 1516 O O . GLU A 1 190 ? 11.007 12.966 -3.021 1.00 90.25 190 GLU A O 1
ATOM 1521 N N . ILE A 1 191 ? 11.306 12.282 -0.895 1.00 89.06 191 ILE A N 1
ATOM 1522 C CA . ILE A 1 191 ? 12.777 12.238 -0.951 1.00 89.06 191 ILE A CA 1
ATOM 1523 C C . ILE A 1 191 ? 13.231 11.329 -2.096 1.00 89.06 191 ILE A C 1
ATOM 1525 O O . ILE A 1 191 ? 13.976 11.758 -2.974 1.00 89.06 191 ILE A O 1
ATOM 1529 N N . LEU A 1 192 ? 12.705 10.104 -2.151 1.00 86.06 192 LEU A N 1
ATOM 1530 C CA . LEU A 1 192 ? 13.060 9.146 -3.198 1.00 86.06 192 LEU A CA 1
ATOM 1531 C C . LEU A 1 192 ? 12.594 9.588 -4.589 1.00 86.06 192 LEU A C 1
ATOM 1533 O O . LEU A 1 192 ? 13.258 9.297 -5.580 1.00 86.06 192 LEU A O 1
ATOM 1537 N N . SER A 1 193 ? 11.466 10.295 -4.679 1.00 86.94 193 SER A N 1
ATOM 1538 C CA . SER A 1 193 ? 10.988 10.854 -5.948 1.00 86.94 193 SER A CA 1
ATOM 1539 C C . SER A 1 193 ? 11.926 11.940 -6.472 1.00 86.94 193 SER A C 1
ATOM 1541 O O . SER A 1 193 ? 12.105 12.049 -7.680 1.00 86.94 193 SER A O 1
ATOM 1543 N N . ASN A 1 194 ? 12.543 12.725 -5.587 1.00 87.94 194 ASN A N 1
ATOM 1544 C CA . ASN A 1 194 ? 13.533 13.730 -5.969 1.00 87.94 194 ASN A CA 1
ATOM 1545 C C . ASN A 1 194 ? 14.884 13.107 -6.352 1.00 87.94 194 ASN A C 1
ATOM 1547 O O . ASN A 1 194 ? 15.589 13.676 -7.172 1.00 87.94 194 ASN A O 1
ATOM 1551 N N . GLU A 1 195 ? 15.234 11.936 -5.812 1.00 81.19 195 GLU A N 1
ATOM 1552 C CA . GLU A 1 195 ? 16.479 11.224 -6.152 1.00 81.19 195 GLU A CA 1
ATOM 1553 C C . GLU A 1 195 ? 16.451 10.472 -7.494 1.00 81.19 195 GLU A C 1
ATOM 1555 O O . GLU A 1 195 ? 17.502 10.012 -7.957 1.00 81.19 195 GLU A O 1
ATOM 1560 N N . ILE A 1 196 ? 15.257 10.259 -8.054 1.00 79.69 196 ILE A N 1
ATOM 1561 C CA . ILE A 1 196 ? 15.030 9.531 -9.315 1.00 79.69 196 ILE A CA 1
ATOM 1562 C C . ILE A 1 196 ? 14.777 10.483 -10.493 1.00 79.69 196 ILE A C 1
ATOM 1564 O O . ILE A 1 196 ? 14.959 10.067 -11.637 1.00 79.69 196 ILE A O 1
ATOM 1568 N N . LYS A 1 197 ? 14.351 11.722 -10.220 1.00 68.69 197 LYS A N 1
ATOM 1569 C CA . LYS A 1 197 ? 14.262 12.797 -11.219 1.00 68.69 197 LYS A CA 1
ATOM 1570 C C . LYS A 1 197 ? 15.650 13.204 -11.701 1.00 68.69 197 LYS A C 1
ATOM 1572 O O . LYS A 1 197 ? 15.748 13.496 -12.910 1.00 68.69 197 LYS A O 1
#

Sequence (197 aa):
VARQLSVDRARQTTTAGNVGTNTDDELDTGTTGTAGAAPTTTATTKNHVRESVERIENYILEYIHFCTQHVKKMAQTRIQLAKAQMAEFKALEDFEQIATPSQWNIHFILKPKVKIWSTKNKNYQLLSKRVELDMPPKIIDKVDFSFKIDESIISQDEAQAMYNQMRQITKDFRTQAMTLCVQLAARENEILSNEIK

Foldseek 3Di:
DDDDDDDDDDDDDDDDDDDDDDDDDDDDDDDDDDDDDDDDDPPVVVVVVVVVVVVVVVVVVVVVCVVCVVVVVVVVVVVVVVVVVVVVVVVVVVCVVPPDPVRVVVCVVQVVLVVQLVVLVVVLVVLVVCVVVVHFDVVPPPDQQDDDDDCVVDPPVVNVVVNVVSVVVSSVVSNVVSVVSNVVSVVVNVVSVVVND

Radius of gyration: 33.33 Å; Cα contacts (8 Å, |Δi|>4): 50; chains: 1; bounding box: 97×58×72 Å

Solvent-accessible surface area (backbone atoms only — not comparable to full-atom values): 12279 Å² total; per-residue (Å²): 136,85,90,84,88,85,88,88,83,90,86,84,87,86,85,87,84,88,80,8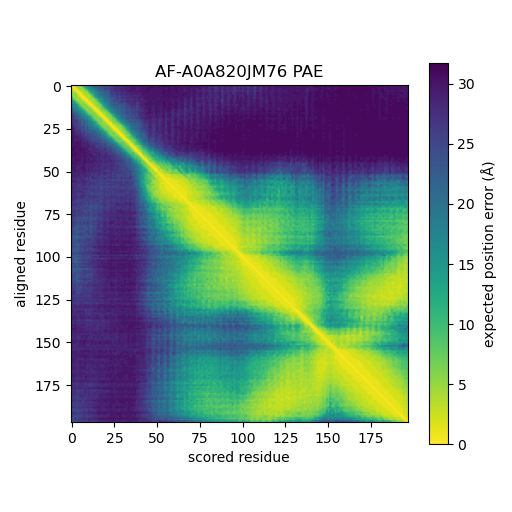8,83,88,80,88,81,89,84,88,87,86,86,87,83,83,90,83,86,84,87,90,68,79,64,66,55,54,53,53,50,49,54,52,49,53,52,51,50,49,54,51,52,51,52,50,46,66,70,43,51,58,57,55,54,52,52,50,52,52,51,52,50,51,54,50,51,51,51,52,50,51,52,49,54,56,42,65,78,69,52,51,77,67,55,49,52,50,48,67,60,44,53,62,53,52,53,53,37,55,52,39,44,50,51,30,55,53,46,54,55,24,61,79,64,76,44,80,55,85,85,58,64,95,74,71,66,75,73,90,74,69,67,90,84,40,55,71,69,59,52,50,51,51,53,52,49,32,53,46,53,36,49,50,52,51,52,52,53,51,50,50,51,45,53,50,34,48,50,56,32,50,54,45,53,64,76,73,108

Organism: NCBI:txid392033

Secondary structure (DSSP, 8-state):
-------------PPP-------------------------TTHHHHHHHHHHHHHHHHHHHHHHHHHHHHHHHHHHHHHHHHHHHHHHHHHHHHHHH--HHHHHHHHHHHHHHHHHHHHHHHHHHHHHHHHTT---TTS----------TTTS-HHHHHHHHHHHHHHHHHHHHHHHHHHHHHHHHHHHHHHHHH-

Nearest PDB structures (foldseek):
  6ixv-assembly3_C  TM=3.631E-01  e=2.360E+00  Homo sapiens
  6ixe-assembly1_A  TM=2.597E-01  e=3.648E+00  Homo sapiens
  3na7-assembly1_A  TM=2.329E-01  e=3.027E+00  Helicobacter pylori NCTC 11638
  9cpb-assembly1_6Q  TM=1.931E-01  e=5.640E+00  Bos taurus